Protein AF-A0A7D9E687-F1 (afdb_monomer)

Nearest PDB structures (foldseek):
  1o12-assembly1_B  TM=8.856E-01  e=1.381E-14  Thermotoga maritima
  1onx-assembly1_A  TM=6.129E-01  e=9.430E-06  Escherichia coli
  1ybq-assembly1_A  TM=6.234E-01  e=2.562E-05  Escherichia coli
  1onw-assembly1_A  TM=6.850E-01  e=2.127E-04  Escherichia coli
  2aqv-assembly1_B  TM=6.837E-01  e=6.892E-04  Escherichia coli

Mean predicted aligned error: 6.58 Å

pLDDT: mean 90.46, std 14.93, range [33.41, 98.75]

InterPro domains:
  IPR006680 Amidohydrolase-related [PF01979] (163-235)
  IPR011059 Metal-dependent hydrolase, composite domain superfamily [G3DSA:2.30.40.10] (198-246)
  IPR011059 Metal-dependent hydrolase, composite domain superfamily [SSF51338] (208-239)
  IPR032466 Metal-dependent hydrolase [SSF51556] (3-206)

Foldseek 3Di:
DDPAQEDEDALVVCVVVQNVVLLVCVVVNHAYEYDLYADDWPLSVLSSQLSDQPAGHEHEAAPPNWDDDPPTGIPNNLLLACDDDPDPSNPRGHRHQYEHQLLCPSPPLVRVLSSVVRDDLLSYAYDQQADDALVCQVDFDQDPNFTWHQDNVSQFIATPPPRDTNTGNDDLLSSLCCCCPVVVHDNVSSLSRHFVSVCVSSVPPQTSDDDPPHFQFDWDADPVRDTAFTDGSNHTPDGDPVVVPDPDDDPDDDDDDDDD

Structure (mmCIF, N/CA/C/O backbone):
data_AF-A0A7D9E687-F1
#
_entry.id   AF-A0A7D9E687-F1
#
loop_
_atom_site.group_PDB
_atom_site.id
_atom_site.type_symbol
_atom_site.label_atom_id
_atom_site.label_alt_id
_atom_site.label_comp_id
_atom_site.label_asym_id
_atom_site.label_entity_id
_atom_site.label_seq_id
_atom_site.pdbx_PDB_ins_code
_atom_site.Cartn_x
_atom_site.Cartn_y
_atom_site.Cartn_z
_atom_site.occupancy
_atom_site.B_iso_or_equiv
_atom_site.auth_seq_id
_atom_site.auth_comp_id
_atom_site.auth_asym_id
_atom_site.auth_atom_id
_atom_site.pdbx_PDB_model_num
ATOM 1 N N . MET A 1 1 ? -20.614 2.546 -8.533 1.00 62.62 1 MET A N 1
ATOM 2 C CA . MET A 1 1 ? -19.316 2.592 -7.819 1.00 62.62 1 MET A CA 1
ATOM 3 C C . MET A 1 1 ? -18.755 4.009 -7.919 1.00 62.62 1 MET A C 1
ATOM 5 O O . MET A 1 1 ? -18.867 4.563 -9.006 1.00 62.62 1 MET A O 1
ATOM 9 N N . PRO A 1 2 ? -18.185 4.605 -6.853 1.00 73.56 2 PRO A N 1
ATOM 10 C CA . PRO A 1 2 ? -17.624 5.957 -6.927 1.00 73.56 2 PRO A CA 1
ATOM 11 C C . PRO A 1 2 ? -16.414 5.993 -7.874 1.00 73.56 2 PRO A C 1
ATOM 13 O O . PRO A 1 2 ? -15.708 4.985 -8.001 1.00 73.56 2 PRO A O 1
ATOM 16 N N . GLY A 1 3 ? -16.204 7.133 -8.544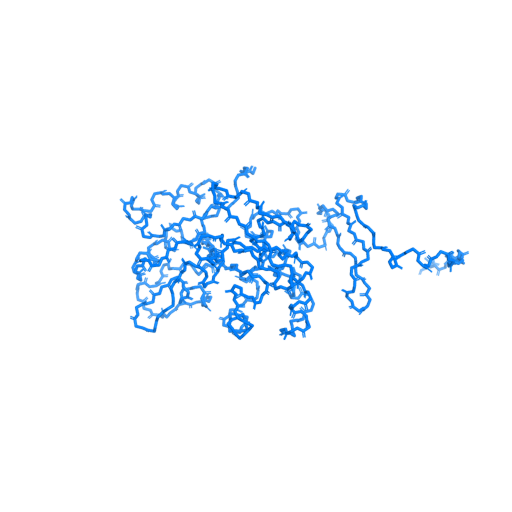 1.00 89.25 3 GLY A N 1
ATOM 17 C CA . GLY A 1 3 ? -15.037 7.365 -9.407 1.00 89.25 3 GLY A CA 1
ATOM 18 C C . GLY A 1 3 ? -13.736 7.525 -8.613 1.00 89.25 3 GLY A C 1
ATOM 19 O O . GLY A 1 3 ? -12.693 7.046 -9.040 1.00 89.25 3 GLY A O 1
ATOM 20 N N . LEU A 1 4 ? -13.820 8.113 -7.415 1.00 95.00 4 LEU A N 1
ATOM 21 C CA . LEU A 1 4 ? -12.752 8.114 -6.415 1.00 95.00 4 LEU A CA 1
ATOM 22 C C . LEU A 1 4 ? -12.828 6.826 -5.583 1.00 95.00 4 LEU A C 1
ATOM 24 O O . LEU A 1 4 ? -13.906 6.469 -5.112 1.00 95.00 4 LEU A O 1
ATOM 28 N N . LYS A 1 5 ? -11.701 6.131 -5.403 1.00 95.94 5 LYS A N 1
ATOM 29 C CA . LYS A 1 5 ? -11.640 4.866 -4.643 1.00 95.94 5 LYS A CA 1
ATOM 30 C C . LYS A 1 5 ? -10.996 5.010 -3.278 1.00 95.94 5 LYS A C 1
ATOM 32 O O . LYS A 1 5 ? -11.515 4.475 -2.304 1.00 95.94 5 LYS A O 1
ATOM 37 N N . VAL A 1 6 ? -9.897 5.751 -3.225 1.00 97.62 6 VAL A N 1
ATOM 38 C CA . VAL A 1 6 ? -9.075 5.959 -2.035 1.00 97.62 6 VAL A CA 1
ATOM 39 C C . VAL A 1 6 ? -8.708 7.437 -1.981 1.00 97.62 6 VAL A C 1
ATOM 41 O O . VAL A 1 6 ? -8.482 8.045 -3.027 1.00 97.62 6 VAL A O 1
ATOM 44 N N . MET A 1 7 ? -8.660 8.021 -0.786 1.00 98.06 7 MET A N 1
ATOM 45 C CA . MET A 1 7 ? -8.185 9.391 -0.589 1.00 98.06 7 MET A CA 1
ATOM 46 C C . MET A 1 7 ? -7.251 9.457 0.611 1.00 98.06 7 MET A C 1
ATOM 48 O O . MET A 1 7 ? -7.646 9.084 1.715 1.00 98.06 7 MET A O 1
ATOM 52 N N . THR A 1 8 ? -6.039 9.970 0.396 1.00 98.44 8 THR A N 1
ATOM 53 C CA . THR A 1 8 ? -5.085 10.210 1.482 1.00 98.44 8 THR A CA 1
ATOM 54 C C . THR A 1 8 ? -5.479 11.446 2.290 1.00 98.44 8 THR A C 1
ATOM 56 O O . THR A 1 8 ? -5.741 12.507 1.723 1.00 98.44 8 THR A O 1
ATOM 59 N N . VAL A 1 9 ? -5.503 11.315 3.614 1.00 98.31 9 VAL A N 1
ATOM 60 C CA . VAL A 1 9 ? -5.855 12.354 4.583 1.00 98.31 9 VAL A CA 1
ATOM 61 C C . VAL A 1 9 ? -4.862 12.307 5.747 1.00 98.31 9 VAL A C 1
ATOM 63 O O . VAL A 1 9 ? -4.536 11.236 6.253 1.00 98.31 9 VAL A O 1
ATOM 66 N N . SER A 1 10 ? -4.400 13.471 6.203 1.00 98.44 10 SER A N 1
ATOM 67 C CA . SER A 1 10 ? -3.622 13.578 7.443 1.00 98.44 10 SER A CA 1
ATOM 68 C C . SER A 1 10 ? -4.566 13.490 8.655 1.00 98.44 10 SER A C 1
ATOM 70 O O . SER A 1 10 ? -5.484 14.315 8.748 1.00 98.44 10 SER A O 1
ATOM 72 N N . PRO A 1 11 ? -4.377 12.539 9.591 1.00 98.06 11 PRO A N 1
ATOM 73 C CA . PRO A 1 11 ? -5.170 12.478 10.821 1.00 98.06 11 PRO A CA 1
ATOM 74 C C . PRO A 1 11 ? -5.078 13.760 11.664 1.00 98.06 11 PRO A C 1
ATOM 76 O O . PRO A 1 11 ? -6.109 14.231 12.136 1.00 98.06 11 PRO A O 1
ATOM 79 N N . HIS A 1 12 ? -3.905 14.393 11.760 1.00 98.19 12 HIS A N 1
ATOM 80 C CA . HIS A 1 12 ? -3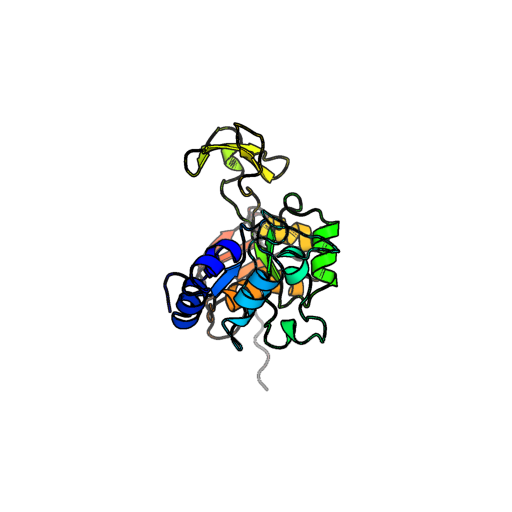.716 15.667 12.466 1.00 98.19 12 HIS A CA 1
ATOM 81 C C . HIS A 1 12 ? -4.515 16.824 11.842 1.00 98.19 12 HIS A C 1
ATOM 83 O O . HIS A 1 12 ? -4.982 17.741 12.515 1.00 98.19 12 HIS A O 1
ATOM 89 N N . VAL A 1 13 ? -4.671 16.837 10.517 1.00 98.19 13 VAL A N 1
ATOM 90 C CA . VAL A 1 13 ? -5.526 17.831 9.853 1.00 98.19 13 VAL A CA 1
ATOM 91 C C . VAL A 1 13 ? -7.001 17.476 10.039 1.00 98.19 13 VAL A C 1
ATOM 93 O O . VAL A 1 13 ? -7.817 18.365 10.279 1.00 98.19 13 VAL A O 1
ATOM 96 N N . ALA A 1 14 ? -7.353 16.191 9.959 1.00 98.25 14 ALA A N 1
ATOM 97 C CA . ALA A 1 14 ? -8.723 15.722 10.129 1.00 98.25 14 ALA A CA 1
ATOM 98 C C . ALA A 1 14 ? -9.265 15.983 11.547 1.00 98.25 14 ALA A C 1
ATOM 100 O O . ALA A 1 14 ? -10.441 16.344 11.676 1.00 98.25 14 ALA A O 1
ATOM 101 N N . SER A 1 15 ? -8.423 15.882 12.584 1.00 98.25 15 SER A N 1
ATOM 102 C CA . SER A 1 15 ? -8.791 16.129 13.989 1.00 98.25 15 SER A CA 1
ATOM 103 C C . SER A 1 15 ? -9.375 17.533 14.199 1.00 98.25 15 SER A C 1
ATOM 105 O O . SER A 1 15 ? -10.370 17.701 14.904 1.00 98.25 15 SER A O 1
ATOM 107 N N . LYS A 1 16 ? -8.877 18.534 13.459 1.00 98.06 16 LYS A N 1
ATOM 108 C CA . LYS A 1 16 ? -9.349 19.937 13.487 1.00 98.06 16 LYS A CA 1
ATOM 109 C C . LYS A 1 16 ? -10.807 20.111 13.059 1.00 98.06 16 LYS A C 1
ATOM 111 O O . LYS A 1 16 ? -11.412 21.143 13.329 1.00 98.06 16 LYS A O 1
ATOM 116 N N . THR A 1 17 ? -11.367 19.113 12.380 1.00 97.88 17 THR A N 1
ATOM 117 C CA . THR A 1 17 ? -12.765 19.087 11.926 1.00 97.88 17 THR A CA 1
ATOM 118 C C . THR A 1 17 ? -13.533 17.904 12.509 1.00 97.88 17 THR A C 1
ATOM 120 O O . THR A 1 17 ? -14.539 17.485 11.941 1.00 97.88 17 THR A O 1
ATOM 123 N N . ASN A 1 18 ? -13.058 17.340 13.626 1.00 97.69 18 ASN A N 1
ATOM 124 C CA . ASN A 1 18 ? -13.630 16.149 14.257 1.00 97.69 18 ASN A CA 1
ATOM 125 C C . ASN A 1 18 ? -13.818 14.989 13.257 1.00 97.69 18 ASN A C 1
ATOM 127 O O . ASN A 1 18 ? -14.878 14.366 13.184 1.00 97.69 18 ASN A O 1
ATOM 131 N N . TYR A 1 19 ? -12.805 14.773 12.413 1.00 98.44 19 TYR A N 1
ATOM 132 C CA . TYR A 1 19 ? -12.721 13.682 11.437 1.00 98.44 19 TYR A CA 1
ATOM 133 C C . TYR A 1 19 ? -13.882 13.612 10.427 1.00 98.44 19 TYR A C 1
ATOM 135 O O . TYR A 1 19 ? -14.113 12.568 9.810 1.00 98.44 19 TYR A O 1
ATOM 143 N N . GLN A 1 20 ? -14.588 14.726 10.188 1.00 98.38 20 GLN A N 1
ATOM 144 C CA . GLN A 1 20 ? -15.724 14.787 9.257 1.00 98.38 20 GLN A CA 1
ATOM 145 C C . GLN A 1 20 ? -15.379 14.280 7.852 1.00 98.38 20 GLN A C 1
ATOM 147 O O . GLN A 1 20 ? -16.193 13.598 7.231 1.00 98.38 20 GLN A O 1
ATOM 152 N N . VAL A 1 21 ? -14.168 14.563 7.361 1.00 98.38 21 VAL A N 1
ATOM 153 C CA . VAL A 1 21 ? -13.705 14.082 6.051 1.00 98.38 21 VAL A CA 1
ATOM 154 C C . VAL A 1 21 ? -13.591 12.554 6.003 1.00 98.38 21 VAL A C 1
ATOM 156 O O . VAL A 1 21 ? -14.046 11.949 5.038 1.00 98.38 21 VAL A O 1
ATOM 159 N N . ILE A 1 22 ? -13.068 11.913 7.054 1.00 98.56 22 ILE A N 1
ATOM 160 C CA . ILE A 1 22 ? -12.922 10.450 7.128 1.00 98.56 22 ILE A CA 1
ATOM 161 C C . ILE A 1 22 ? -14.305 9.798 7.144 1.00 98.56 22 ILE A C 1
ATOM 163 O O . ILE A 1 22 ? -14.574 8.887 6.359 1.00 98.56 22 ILE A O 1
ATOM 167 N N . LYS A 1 23 ? -15.218 10.332 7.966 1.00 98.19 23 LYS A N 1
ATOM 168 C CA . LYS A 1 23 ? -16.612 9.879 8.010 1.00 98.19 23 LYS A CA 1
ATOM 169 C C . LYS A 1 23 ? -17.278 9.996 6.636 1.00 98.19 23 LYS A C 1
ATOM 171 O O . LYS A 1 23 ? -17.850 9.034 6.134 1.00 98.19 23 LYS A O 1
ATOM 176 N N . MET A 1 24 ? -17.139 11.156 5.992 1.00 98.06 24 MET A N 1
ATOM 177 C CA . MET A 1 24 ? -17.706 11.425 4.670 1.00 98.06 24 MET A CA 1
ATOM 178 C C . MET A 1 24 ? -17.200 10.445 3.599 1.00 98.06 24 MET A C 1
ATOM 180 O O . MET A 1 24 ? -17.976 10.060 2.718 1.00 98.06 24 MET A O 1
ATOM 184 N N . LEU A 1 25 ? -15.917 10.067 3.650 1.00 98.00 25 LEU A N 1
ATOM 185 C CA . LEU A 1 25 ? -15.315 9.101 2.729 1.00 98.00 25 LEU A CA 1
ATOM 186 C C . LEU A 1 25 ? -15.926 7.709 2.925 1.00 98.00 25 LEU A C 1
ATOM 188 O O . LEU A 1 25 ? -16.427 7.139 1.951 1.00 98.00 25 LEU A O 1
ATOM 192 N N . HIS A 1 26 ? -15.996 7.219 4.168 1.00 97.00 26 HIS A N 1
ATOM 193 C CA . HIS A 1 26 ? -16.657 5.948 4.484 1.00 97.00 26 HIS A CA 1
ATOM 194 C C . HIS A 1 26 ? -18.121 5.918 4.030 1.00 97.00 26 HIS A C 1
ATOM 196 O O . HIS A 1 26 ? -18.523 4.971 3.348 1.00 97.00 26 HIS A O 1
ATOM 202 N N . ASP A 1 27 ? -18.892 6.971 4.325 1.00 96.56 27 ASP A N 1
ATOM 203 C CA . ASP A 1 27 ? -20.307 7.092 3.940 1.00 96.56 27 ASP A CA 1
ATOM 204 C C . ASP A 1 27 ? -20.501 7.041 2.412 1.00 96.56 27 ASP A C 1
ATOM 206 O O . ASP A 1 27 ? -21.529 6.585 1.913 1.00 96.56 27 ASP A O 1
ATOM 210 N N . ARG A 1 28 ? -19.498 7.485 1.643 1.00 96.25 28 ARG A N 1
ATOM 211 C CA . ARG A 1 28 ? -19.493 7.464 0.167 1.00 96.25 28 ARG A CA 1
ATOM 212 C C . ARG A 1 28 ? -18.855 6.209 -0.426 1.00 96.25 28 ARG A C 1
ATOM 214 O O . ARG A 1 28 ? -18.740 6.097 -1.648 1.00 96.25 28 ARG A O 1
ATOM 221 N N . GLY A 1 29 ? -18.429 5.269 0.414 1.00 95.12 29 GLY A N 1
ATOM 222 C CA . GLY A 1 29 ? -17.747 4.052 -0.009 1.00 95.12 29 GLY A CA 1
ATOM 223 C C . GLY A 1 29 ? -16.328 4.276 -0.540 1.00 95.12 29 GLY A C 1
ATOM 224 O O . GLY A 1 29 ? -15.784 3.358 -1.153 1.00 95.12 29 GLY A O 1
ATOM 225 N N . VAL A 1 30 ? -15.733 5.447 -0.297 1.00 97.56 30 VAL A N 1
ATOM 226 C CA . VAL A 1 30 ? -14.326 5.762 -0.585 1.00 97.56 30 VAL A CA 1
ATOM 227 C C . VAL A 1 30 ? -13.487 5.363 0.626 1.00 97.56 30 VAL A C 1
ATOM 229 O O . VAL A 1 30 ? -13.886 5.615 1.759 1.00 97.56 30 VAL A O 1
ATOM 232 N N . VAL A 1 31 ? -12.334 4.733 0.416 1.00 97.94 31 VAL A N 1
ATOM 233 C CA . VAL A 1 31 ? -11.451 4.340 1.520 1.00 97.94 31 VAL A CA 1
ATOM 234 C C . VAL A 1 31 ? -10.611 5.539 1.969 1.00 97.94 31 VAL A C 1
ATOM 236 O O . VAL A 1 31 ? -9.829 6.062 1.169 1.00 97.94 31 VAL A O 1
ATOM 239 N N . PRO A 1 32 ? -10.747 6.003 3.223 1.00 98.44 32 PRO A N 1
ATOM 240 C CA . PRO A 1 32 ? -9.806 6.960 3.783 1.00 98.44 32 PRO A CA 1
ATOM 241 C C . PRO A 1 32 ? -8.457 6.274 4.006 1.00 98.44 32 PRO A C 1
ATOM 243 O O . PRO A 1 32 ? -8.375 5.232 4.656 1.00 98.44 32 PRO A O 1
ATOM 246 N N . SER A 1 33 ? -7.400 6.863 3.458 1.00 98.56 33 SER A N 1
ATOM 247 C CA . SER A 1 33 ? -6.025 6.434 3.687 1.00 98.56 33 SER A CA 1
ATOM 248 C C . SER A 1 33 ? -5.312 7.453 4.563 1.00 98.56 33 SER A C 1
ATOM 250 O O . SER A 1 33 ? -5.314 8.639 4.253 1.00 98.56 33 SER A O 1
ATOM 252 N N . LEU A 1 34 ? -4.717 7.033 5.670 1.00 98.62 34 LEU A N 1
ATOM 253 C CA . LEU A 1 34 ? -3.971 7.916 6.554 1.00 98.62 34 LEU A CA 1
ATOM 254 C C . LEU A 1 34 ? -2.540 8.052 6.035 1.00 98.62 34 LEU A C 1
ATOM 256 O O . LEU A 1 34 ? -1.857 7.057 5.807 1.00 98.62 34 LEU A O 1
ATOM 260 N N . GLY A 1 35 ? -2.066 9.278 5.842 1.00 98.00 35 GLY A N 1
ATOM 261 C CA . GLY A 1 35 ? -0.728 9.500 5.302 1.00 98.00 35 GLY A CA 1
ATOM 262 C C . GLY A 1 35 ? -0.348 10.970 5.240 1.00 98.00 35 GLY A C 1
ATOM 263 O O . GLY A 1 35 ? -1.150 11.846 5.559 1.00 98.00 35 GLY A O 1
ATOM 264 N N . HIS A 1 36 ? 0.893 11.232 4.819 1.00 96.75 36 HIS A N 1
ATOM 265 C CA . HIS A 1 36 ? 1.471 12.581 4.777 1.00 96.75 36 HIS A CA 1
ATOM 266 C C . HIS A 1 36 ? 1.365 13.325 6.118 1.00 96.75 36 HIS A C 1
ATOM 268 O O . HIS A 1 36 ? 1.076 14.520 6.167 1.00 96.75 36 HIS A O 1
ATOM 274 N N . ASP A 1 37 ? 1.615 12.607 7.212 1.00 96.81 37 ASP A N 1
ATOM 275 C CA . ASP A 1 37 ? 1.454 13.117 8.564 1.00 96.81 37 ASP A CA 1
ATOM 276 C C . ASP A 1 37 ? 2.595 12.669 9.484 1.00 96.81 37 ASP A C 1
ATOM 278 O O . ASP A 1 37 ? 2.761 11.489 9.800 1.00 96.81 37 ASP A O 1
ATOM 282 N N . ARG A 1 38 ? 3.391 13.646 9.925 1.00 96.06 38 ARG A N 1
ATOM 283 C CA . ARG A 1 38 ? 4.465 13.470 10.917 1.00 96.06 38 ARG A CA 1
ATOM 284 C C . ARG A 1 38 ? 4.110 14.055 12.288 1.00 96.06 38 ARG A C 1
ATOM 286 O O . ARG A 1 38 ? 4.937 13.976 13.195 1.00 96.06 38 ARG A O 1
ATOM 293 N N . GLN A 1 39 ? 2.942 14.685 12.407 1.00 96.25 39 GLN A N 1
ATOM 294 C CA . GLN A 1 39 ? 2.534 15.473 13.570 1.00 96.25 39 GLN A CA 1
ATOM 295 C C . GLN A 1 39 ? 1.496 14.751 14.419 1.00 96.25 39 GLN A C 1
ATOM 297 O O . GLN A 1 39 ? 1.520 14.943 15.631 1.00 96.25 39 GLN A O 1
ATOM 302 N N . ALA A 1 40 ? 0.653 13.921 13.798 1.00 97.31 40 ALA A N 1
ATOM 303 C CA . ALA A 1 40 ? -0.425 13.238 14.487 1.00 97.31 40 ALA A CA 1
ATOM 304 C C . ALA A 1 40 ? 0.076 12.470 15.705 1.00 97.31 40 ALA A C 1
ATOM 306 O O . ALA A 1 40 ? 1.021 11.672 15.610 1.00 97.31 40 ALA A O 1
ATOM 307 N N . ASP A 1 41 ? -0.559 12.734 16.840 1.00 97.00 41 ASP A N 1
ATOM 308 C CA . ASP A 1 41 ? -0.308 11.985 18.058 1.00 97.00 41 ASP A CA 1
ATOM 309 C C . ASP A 1 41 ? -1.097 10.668 18.087 1.00 97.00 41 ASP A C 1
ATOM 311 O O . ASP A 1 41 ? -1.842 10.316 17.169 1.00 97.00 41 ASP A O 1
ATOM 315 N N . GLU A 1 42 ? -0.880 9.894 19.147 1.00 97.62 42 GLU A N 1
ATOM 316 C CA . GLU A 1 42 ? -1.533 8.603 19.327 1.00 97.62 42 GLU A CA 1
ATOM 317 C C . GLU A 1 42 ? -3.063 8.720 19.328 1.00 97.62 42 GLU A C 1
ATOM 319 O O . GLU A 1 42 ? -3.729 7.882 18.724 1.00 97.62 42 GLU A O 1
ATOM 324 N N . GLN A 1 43 ? -3.614 9.740 19.992 1.00 97.81 43 GLN A N 1
ATOM 325 C CA . GLN A 1 43 ? -5.058 9.902 20.120 1.00 97.81 43 GLN A CA 1
ATOM 326 C C . GLN A 1 43 ? -5.669 10.295 18.776 1.00 97.81 43 GLN A C 1
ATOM 328 O O . GLN A 1 43 ? -6.679 9.721 18.383 1.00 97.81 43 GLN A O 1
ATOM 333 N N . GLU A 1 44 ? -5.019 11.190 18.030 1.00 98.44 44 GLU A N 1
ATOM 334 C CA . GLU A 1 44 ? -5.486 11.598 16.703 1.00 98.44 44 GLU A CA 1
ATOM 335 C C . GLU A 1 44 ? -5.532 10.426 15.712 1.00 98.44 44 GLU A C 1
ATOM 337 O O . GLU A 1 44 ? -6.443 10.329 14.886 1.00 98.44 44 GLU A O 1
ATOM 342 N N . ILE A 1 45 ? -4.566 9.506 15.798 1.00 98.38 45 ILE A N 1
ATOM 343 C CA . ILE A 1 45 ? -4.540 8.298 14.964 1.00 98.38 45 ILE A CA 1
ATOM 344 C C . ILE A 1 45 ? -5.615 7.304 15.414 1.00 98.38 45 ILE A C 1
ATOM 346 O O . ILE A 1 45 ? -6.337 6.772 14.571 1.00 98.38 45 ILE A O 1
ATOM 350 N N . VAL A 1 46 ? -5.737 7.062 16.723 1.00 98.12 46 VAL A N 1
ATOM 351 C CA . VAL A 1 46 ? -6.769 6.184 17.297 1.00 98.12 46 VAL A CA 1
ATOM 352 C C . VAL A 1 46 ? -8.159 6.652 16.894 1.00 98.12 46 VAL A C 1
ATOM 354 O O . VAL A 1 46 ? -8.939 5.856 16.373 1.00 98.12 46 VAL A O 1
ATOM 357 N N . ASP A 1 47 ? -8.458 7.935 17.074 1.00 98.19 47 ASP A N 1
ATOM 358 C CA . ASP A 1 47 ? -9.757 8.505 16.737 1.00 98.19 47 ASP A CA 1
ATOM 359 C C . ASP A 1 47 ? -10.047 8.360 15.240 1.00 98.19 47 ASP A C 1
ATOM 361 O O . ASP A 1 47 ? -11.133 7.921 14.865 1.00 98.19 47 ASP A O 1
ATOM 365 N N . ALA A 1 48 ? -9.066 8.659 14.378 1.00 98.38 48 ALA A N 1
ATOM 366 C CA . ALA A 1 48 ? -9.198 8.519 12.931 1.00 98.38 48 ALA A CA 1
ATOM 367 C C . ALA A 1 48 ? -9.500 7.073 12.502 1.00 98.38 48 ALA A C 1
ATOM 369 O O . ALA A 1 48 ? -10.350 6.856 11.638 1.00 98.38 48 ALA A O 1
ATOM 370 N N . LEU A 1 49 ? -8.831 6.086 13.107 1.00 98.12 49 LEU A N 1
ATOM 371 C CA . LEU A 1 49 ? -9.065 4.659 12.853 1.00 98.12 49 LEU A CA 1
ATOM 372 C C . LEU A 1 49 ? -10.370 4.139 13.481 1.00 98.12 49 LEU A C 1
ATOM 374 O O . LEU A 1 49 ? -10.897 3.125 13.031 1.00 98.12 49 LEU A O 1
ATOM 378 N N . SER A 1 50 ? -10.904 4.837 14.486 1.00 97.56 50 SER A N 1
ATOM 379 C CA . SER A 1 50 ? -12.136 4.464 15.199 1.00 97.56 50 SER A CA 1
ATOM 380 C C . SER A 1 50 ? -13.397 5.119 14.623 1.00 97.56 50 SER A C 1
ATOM 382 O O . SER A 1 50 ? -14.506 4.817 15.065 1.00 97.56 50 SER A O 1
ATOM 384 N N . VAL A 1 51 ? -13.270 5.995 13.613 1.00 97.75 51 VAL A N 1
ATOM 385 C CA . VAL A 1 51 ? -14.418 6.639 12.937 1.00 97.75 51 VAL A CA 1
ATOM 386 C C . VAL A 1 51 ? -15.416 5.604 12.402 1.00 97.75 51 VAL A C 1
ATOM 388 O O . VAL A 1 51 ? -16.622 5.858 12.387 1.00 97.75 51 VAL A O 1
ATOM 391 N N . SER A 1 52 ? -14.931 4.439 11.969 1.00 95.56 52 SER A N 1
ATOM 392 C CA . SER A 1 52 ? -15.752 3.338 11.475 1.00 95.56 52 SER A CA 1
ATOM 393 C C . SER A 1 52 ? -15.404 2.036 12.186 1.00 95.56 52 SER A C 1
ATOM 395 O O . SER A 1 52 ? -14.282 1.555 12.098 1.00 95.56 52 SER A O 1
ATOM 397 N N . LYS A 1 53 ? -16.404 1.408 12.814 1.00 92.00 53 LYS A N 1
ATOM 398 C CA . LYS A 1 53 ? -16.238 0.125 13.522 1.00 92.00 53 LYS A CA 1
ATOM 399 C C . LYS A 1 53 ? -16.180 -1.098 12.601 1.00 92.00 53 LYS A C 1
ATOM 401 O O . LYS A 1 53 ? -15.958 -2.209 13.065 1.00 92.00 53 LYS A O 1
ATOM 406 N N . THR A 1 54 ? -16.460 -0.927 11.308 1.00 90.06 54 THR A N 1
ATOM 407 C CA . THR A 1 54 ? -16.629 -2.050 10.363 1.00 90.06 54 THR A CA 1
ATOM 408 C C . THR A 1 54 ? -15.841 -1.898 9.073 1.00 90.06 54 THR A C 1
ATOM 410 O O . THR A 1 54 ? -15.636 -2.883 8.368 1.00 90.06 54 THR A O 1
ATOM 413 N N . GLN A 1 55 ? -15.407 -0.683 8.734 1.00 93.75 55 GLN A N 1
ATOM 414 C CA . GLN A 1 55 ? -14.645 -0.426 7.517 1.00 93.75 55 GLN A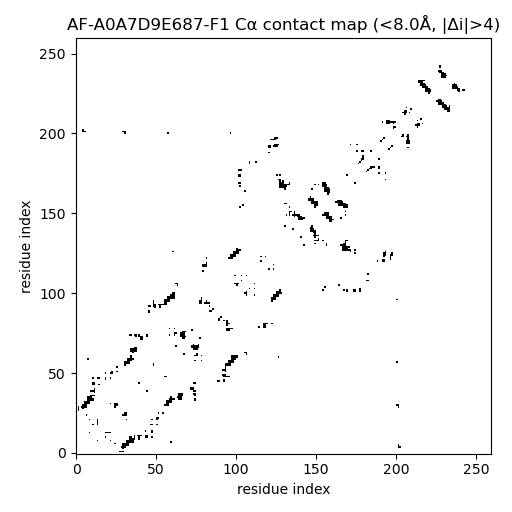 CA 1
ATOM 415 C C . GLN A 1 55 ? -13.242 0.040 7.896 1.00 93.75 55 GLN A C 1
ATOM 417 O O . GLN A 1 55 ? -13.133 1.104 8.501 1.00 93.75 55 GLN A O 1
ATOM 422 N N . PRO A 1 56 ? -12.187 -0.702 7.525 1.00 96.06 56 PRO A N 1
ATOM 423 C CA . PRO A 1 56 ? -10.828 -0.288 7.826 1.00 96.06 56 PRO A CA 1
ATOM 424 C C . PRO A 1 56 ? -10.447 0.955 7.017 1.00 96.06 56 PRO A C 1
ATOM 426 O O . PRO A 1 56 ? -10.869 1.130 5.866 1.00 96.06 56 PRO A O 1
ATOM 429 N N . CYS A 1 57 ? -9.591 1.782 7.608 1.00 98.06 57 CYS A N 1
ATOM 430 C CA . CYS A 1 57 ? -8.787 2.744 6.865 1.00 98.06 57 CYS A CA 1
ATOM 431 C C . CYS A 1 57 ? -7.666 2.026 6.088 1.00 98.06 57 CYS A C 1
ATOM 433 O O . CYS A 1 57 ? -7.414 0.824 6.237 1.00 98.06 57 CYS A O 1
ATOM 435 N N . HIS A 1 58 ? -6.960 2.795 5.271 1.00 98.50 58 HIS A N 1
ATOM 436 C CA . HIS A 1 58 ? -5.678 2.418 4.684 1.00 98.50 58 HIS A CA 1
ATOM 437 C C . HIS A 1 58 ? -4.552 3.283 5.281 1.00 98.50 58 HIS A C 1
ATOM 439 O O . HIS A 1 58 ? -4.840 4.297 5.915 1.00 98.50 58 HIS A O 1
ATOM 445 N N . ILE A 1 59 ? -3.285 2.909 5.112 1.00 98.50 59 ILE A N 1
ATOM 446 C CA . ILE A 1 59 ? -2.132 3.782 5.369 1.00 98.50 59 ILE A CA 1
ATOM 447 C C . ILE A 1 59 ? -1.321 3.888 4.087 1.00 98.50 59 ILE A C 1
ATOM 449 O O . ILE A 1 59 ? -0.807 2.881 3.597 1.00 98.50 59 ILE A O 1
ATOM 453 N N . THR A 1 60 ? -1.193 5.119 3.594 1.00 98.50 60 THR A N 1
ATOM 454 C CA . THR A 1 60 ? -0.458 5.454 2.372 1.00 98.50 60 THR A CA 1
ATOM 455 C C . THR A 1 60 ? 1.039 5.270 2.610 1.00 98.50 60 THR A C 1
ATOM 457 O O . THR A 1 60 ? 1.541 5.699 3.651 1.00 98.50 60 THR A O 1
ATOM 460 N N . HIS A 1 61 ? 1.716 4.628 1.650 1.00 97.50 61 HIS A N 1
ATOM 461 C CA . HIS A 1 61 ? 3.172 4.412 1.554 1.00 97.50 61 HIS A CA 1
ATOM 462 C C . HIS A 1 61 ? 3.931 4.343 2.893 1.00 97.50 61 HIS A C 1
ATOM 464 O O . HIS A 1 61 ? 4.903 5.070 3.107 1.00 97.50 61 HIS A O 1
ATOM 470 N N . LEU A 1 62 ? 3.523 3.425 3.778 1.00 98.00 62 LEU A N 1
ATOM 471 C CA . LEU A 1 62 ? 4.041 3.220 5.138 1.00 98.00 62 LEU A CA 1
ATOM 472 C C . LEU A 1 62 ? 5.559 3.482 5.250 1.00 98.00 62 LEU A C 1
ATOM 474 O O . LEU A 1 62 ? 6.334 3.030 4.410 1.00 98.00 62 LEU A O 1
ATOM 478 N N . TYR A 1 63 ? 5.965 4.190 6.314 1.00 97.75 63 TYR A N 1
ATOM 479 C CA . TYR A 1 63 ? 7.282 4.821 6.559 1.00 97.75 63 TYR A CA 1
ATOM 480 C C . TYR A 1 63 ? 7.505 6.178 5.886 1.00 97.75 63 TYR A C 1
ATOM 482 O O . TYR A 1 63 ? 8.176 7.039 6.464 1.00 97.75 63 TYR A O 1
ATOM 490 N N . ASN A 1 64 ? 6.940 6.414 4.704 1.00 96.12 64 ASN A N 1
ATOM 491 C CA . ASN A 1 64 ? 7.163 7.655 3.971 1.00 96.12 64 ASN A CA 1
ATOM 492 C C . ASN A 1 64 ? 6.250 8.758 4.512 1.00 96.12 64 ASN A C 1
ATOM 494 O O . ASN A 1 64 ? 5.099 8.522 4.873 1.00 96.12 64 ASN A O 1
ATOM 498 N N . VAL A 1 65 ? 6.806 9.968 4.654 1.00 93.31 65 VAL A N 1
ATOM 499 C CA . VAL A 1 65 ? 6.122 11.155 5.215 1.00 93.31 65 VAL A CA 1
ATOM 500 C C . VAL A 1 65 ? 5.306 10.828 6.485 1.00 93.31 65 VAL A C 1
ATOM 502 O O . VAL A 1 65 ? 4.215 11.343 6.705 1.00 93.31 65 VAL A O 1
ATOM 505 N N . SER A 1 66 ? 5.847 9.948 7.327 1.00 94.19 66 SER A N 1
ATOM 506 C CA . SER A 1 66 ? 5.228 9.466 8.562 1.00 94.19 66 SER A CA 1
ATOM 507 C C . SER A 1 66 ? 6.295 9.237 9.636 1.00 94.19 66 SER A C 1
ATOM 509 O O . SER A 1 66 ? 7.485 9.459 9.400 1.00 94.19 66 SER A O 1
ATOM 511 N N . LYS A 1 67 ? 5.877 8.880 10.855 1.00 94.06 67 LYS A N 1
ATOM 512 C CA . LYS A 1 67 ? 6.763 8.735 12.017 1.00 94.06 67 LYS A CA 1
ATOM 513 C C . LYS A 1 67 ? 6.599 7.370 12.683 1.00 94.06 67 LYS A C 1
ATOM 515 O O . LYS A 1 67 ? 5.477 6.917 12.906 1.00 94.06 67 LYS A O 1
ATOM 520 N N . PHE A 1 68 ? 7.731 6.780 13.065 1.00 96.56 68 PHE A N 1
ATOM 521 C CA . PHE A 1 68 ? 7.835 5.706 14.052 1.00 96.56 68 PHE A CA 1
ATOM 522 C C . PHE A 1 68 ? 8.511 6.241 15.315 1.00 96.56 68 PHE A C 1
ATOM 524 O O . PHE A 1 68 ? 9.509 6.958 15.219 1.00 96.56 68 PHE A O 1
ATOM 531 N N . HIS A 1 69 ? 8.022 5.875 16.497 1.00 97.12 69 HIS A N 1
ATOM 532 C CA . HIS A 1 69 ? 8.759 6.098 17.742 1.00 97.12 69 HIS A CA 1
ATOM 533 C C . HIS A 1 69 ? 8.294 5.138 18.837 1.00 97.12 69 HIS A C 1
ATOM 535 O O . HIS A 1 69 ? 7.106 4.861 18.966 1.00 97.12 69 HIS A O 1
ATOM 541 N N . HIS A 1 70 ? 9.215 4.668 19.678 1.00 96.00 70 HIS A N 1
ATOM 542 C CA . HIS A 1 70 ? 8.903 3.667 20.704 1.00 96.00 70 HIS A CA 1
ATOM 543 C C . HIS A 1 70 ? 8.121 4.227 21.914 1.00 96.00 70 HIS A C 1
ATOM 545 O O . HIS A 1 70 ? 7.417 3.476 22.575 1.00 96.00 70 HIS A O 1
ATOM 551 N N . ARG A 1 71 ? 8.231 5.535 22.214 1.00 96.06 71 ARG A N 1
ATOM 552 C CA . ARG A 1 71 ? 7.477 6.209 23.306 1.00 96.06 71 ARG A CA 1
ATOM 553 C C . ARG A 1 71 ? 6.278 7.037 22.857 1.00 96.06 71 ARG A C 1
ATOM 555 O O . ARG A 1 71 ? 5.392 7.279 23.658 1.00 96.06 71 ARG A O 1
ATOM 562 N N . ASN A 1 72 ? 6.303 7.510 21.613 1.00 95.81 72 ASN A N 1
ATOM 563 C CA . ASN A 1 72 ? 5.366 8.509 21.091 1.00 95.81 72 ASN A CA 1
ATOM 564 C C . ASN A 1 72 ? 4.872 7.993 19.732 1.00 95.81 72 ASN A C 1
ATOM 566 O O . ASN A 1 72 ? 5.369 8.474 18.705 1.00 95.81 72 ASN A O 1
ATOM 570 N N . PRO A 1 73 ? 4.043 6.933 19.734 1.00 95.88 73 PRO A N 1
ATOM 571 C CA . PRO A 1 73 ? 3.730 6.163 18.536 1.00 95.88 73 PRO A CA 1
ATOM 572 C C . PRO A 1 73 ? 3.109 7.053 17.457 1.00 95.88 73 PRO A C 1
ATOM 574 O O . PRO A 1 73 ? 2.284 7.909 17.755 1.00 95.88 73 PRO A O 1
ATOM 577 N N . GLY A 1 74 ? 3.537 6.856 16.210 1.00 97.06 74 GLY A N 1
ATOM 578 C CA . GLY A 1 74 ? 2.982 7.535 15.035 1.00 97.06 74 GLY A CA 1
ATOM 579 C C . GLY A 1 74 ? 2.389 6.540 14.041 1.00 97.06 74 GLY A C 1
ATOM 580 O O . GLY A 1 74 ? 2.321 5.343 14.324 1.00 97.06 74 GLY A O 1
ATOM 581 N N . LEU A 1 75 ? 2.009 7.009 12.847 1.00 97.56 75 LEU A N 1
ATOM 582 C CA . LEU A 1 75 ? 1.373 6.172 11.816 1.00 97.56 75 LEU A CA 1
ATOM 583 C C . LEU A 1 75 ? 2.140 4.880 11.506 1.00 97.56 75 LEU A C 1
ATOM 585 O O . LEU A 1 75 ? 1.518 3.856 11.242 1.00 97.56 75 LEU A O 1
ATOM 589 N N . VAL A 1 76 ? 3.474 4.885 11.591 1.00 98.00 76 VAL A N 1
ATOM 590 C CA . VAL A 1 76 ? 4.266 3.673 11.345 1.00 98.00 76 VAL A CA 1
ATOM 591 C C . VAL A 1 76 ? 4.059 2.624 12.438 1.00 98.00 76 VAL A C 1
ATOM 593 O O . VAL A 1 76 ? 3.992 1.439 12.133 1.00 98.00 76 VAL A O 1
ATOM 596 N N . ASN A 1 77 ? 3.920 3.031 13.705 1.00 97.50 77 ASN A N 1
ATOM 597 C CA . ASN A 1 77 ? 3.613 2.105 14.797 1.00 97.50 77 ASN A CA 1
ATOM 598 C C . ASN A 1 77 ? 2.257 1.421 14.565 1.00 97.50 77 ASN A C 1
ATOM 600 O O . ASN A 1 77 ? 2.160 0.205 14.697 1.00 97.50 77 ASN A O 1
ATOM 604 N N . PHE A 1 78 ? 1.239 2.194 14.172 1.00 97.44 78 PHE A N 1
ATOM 605 C CA . PHE A 1 78 ? -0.100 1.668 13.893 1.00 97.44 78 PHE A CA 1
ATOM 606 C C . PHE A 1 78 ? -0.139 0.812 12.626 1.00 97.44 78 PHE A C 1
ATOM 608 O O . PHE A 1 78 ? -0.824 -0.207 12.593 1.00 97.44 78 PHE A O 1
ATOM 615 N N . GLY A 1 79 ? 0.622 1.195 11.601 1.00 97.38 79 GLY A N 1
ATOM 616 C CA . GLY A 1 79 ? 0.723 0.467 10.343 1.00 97.38 79 GLY A CA 1
ATOM 617 C C . GLY A 1 79 ? 1.603 -0.776 10.397 1.00 97.38 79 GLY A C 1
ATOM 618 O O . GLY A 1 79 ? 1.538 -1.581 9.480 1.00 97.38 79 GLY A O 1
ATOM 619 N N . LEU A 1 80 ? 2.389 -1.002 11.450 1.00 96.94 80 LEU A N 1
ATOM 620 C CA . LEU A 1 80 ? 3.174 -2.233 11.600 1.00 96.94 80 LEU A CA 1
ATOM 621 C C . LEU A 1 80 ? 2.375 -3.418 12.144 1.00 96.94 80 LEU A C 1
ATOM 623 O O . LEU A 1 80 ? 2.833 -4.547 12.009 1.00 96.94 80 LEU A O 1
ATOM 627 N N . LEU A 1 81 ? 1.206 -3.171 12.735 1.00 93.12 81 LEU A N 1
ATOM 628 C CA . LEU A 1 81 ? 0.435 -4.175 13.463 1.00 93.12 81 LEU A CA 1
ATOM 629 C C . LEU A 1 81 ? -0.948 -4.373 12.839 1.00 93.12 81 LEU A C 1
ATOM 631 O O . LEU A 1 81 ? -1.606 -3.406 12.453 1.00 93.12 81 LEU A O 1
ATOM 635 N N . ASP A 1 82 ? -1.398 -5.621 12.755 1.00 92.06 82 ASP A N 1
ATOM 636 C CA . ASP A 1 82 ? -2.763 -5.986 12.351 1.00 92.06 82 ASP A CA 1
ATOM 637 C C . ASP A 1 82 ? -3.707 -6.212 13.551 1.00 92.06 82 ASP A C 1
ATOM 639 O O . ASP A 1 82 ? -4.886 -6.507 13.371 1.00 92.06 82 ASP A O 1
ATOM 643 N N . SER A 1 83 ? -3.209 -6.009 14.775 1.00 92.25 83 SER A N 1
ATOM 644 C CA . SER A 1 83 ? -3.973 -5.968 16.026 1.00 92.25 83 SER A CA 1
ATOM 645 C C . SER A 1 83 ? -3.277 -5.072 17.059 1.00 92.25 83 SER A C 1
ATOM 647 O O . SER A 1 83 ? -2.067 -4.851 16.989 1.00 92.25 83 SER A O 1
ATOM 649 N N . TYR A 1 84 ? -4.033 -4.539 18.021 1.00 95.19 84 TYR A N 1
ATOM 650 C CA . TYR A 1 84 ? -3.528 -3.591 19.020 1.00 95.19 84 TYR A CA 1
ATOM 651 C C . TYR A 1 84 ? -3.588 -4.153 20.449 1.00 95.19 84 TYR A C 1
ATOM 653 O O . TYR A 1 84 ? -4.336 -5.100 20.703 1.00 95.19 84 TYR A O 1
ATOM 661 N N . PRO A 1 85 ? -2.795 -3.606 21.396 1.00 95.12 85 PRO A N 1
ATOM 662 C CA . PRO A 1 85 ? -2.825 -4.038 22.792 1.00 95.12 85 PRO A CA 1
ATOM 663 C C . PRO A 1 85 ? -4.221 -3.925 23.413 1.00 95.12 85 PRO A C 1
ATOM 665 O O . PRO A 1 85 ? -4.970 -3.009 23.091 1.00 95.12 85 PRO A O 1
ATOM 668 N N . SER A 1 86 ? -4.534 -4.799 24.371 1.00 95.44 86 SER A N 1
ATOM 669 C CA . SER A 1 86 ? -5.797 -4.785 25.128 1.00 95.44 86 SER A CA 1
ATOM 670 C C . SER A 1 86 ? -5.835 -3.648 26.160 1.00 95.44 86 SER A C 1
ATOM 672 O O . SER A 1 86 ? -5.807 -3.875 27.368 1.00 95.44 86 SER A O 1
ATOM 674 N N . LEU A 1 87 ? -5.836 -2.411 25.668 1.00 96.38 87 LEU A N 1
ATOM 675 C CA . LEU A 1 87 ? -6.007 -1.181 26.432 1.00 96.38 87 LEU A CA 1
ATOM 676 C C . LEU A 1 87 ? -7.257 -0.475 25.915 1.00 96.38 87 LEU A C 1
ATOM 678 O O . LEU A 1 87 ? -7.430 -0.373 24.706 1.00 96.38 87 LEU A O 1
ATOM 682 N N . SER A 1 88 ? -8.053 0.100 26.819 1.00 96.12 88 SER A N 1
ATOM 683 C CA . SER A 1 88 ? -9.372 0.667 26.497 1.00 96.12 88 SER A CA 1
ATOM 684 C C . SER A 1 88 ? -9.379 1.686 25.355 1.00 96.12 88 SER A C 1
ATOM 686 O O . SER A 1 88 ? -10.356 1.805 24.624 1.00 96.12 88 SER A O 1
ATOM 688 N N . LYS A 1 89 ? -8.275 2.416 25.163 1.00 95.50 89 LYS A N 1
ATOM 689 C CA . LYS A 1 89 ? -8.122 3.368 24.054 1.00 95.50 89 LYS A CA 1
ATOM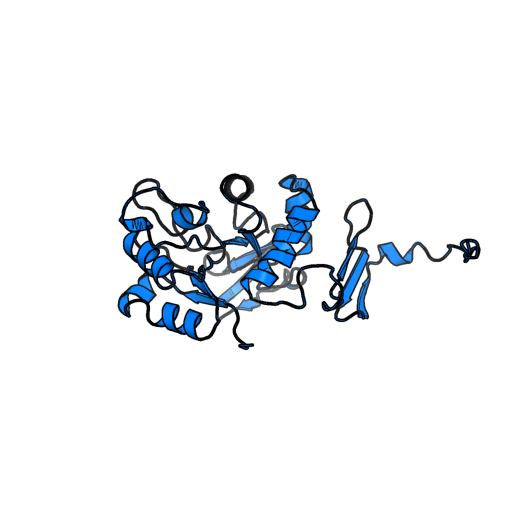 690 C C . LYS A 1 89 ? -8.114 2.713 22.665 1.00 95.50 89 LYS A C 1
ATOM 692 O O . LYS A 1 89 ? -8.317 3.415 21.687 1.00 95.50 89 LYS A O 1
ATOM 697 N N . TYR A 1 90 ? -7.853 1.411 22.563 1.00 96.31 90 TYR A N 1
ATOM 698 C CA . TYR A 1 90 ? -7.779 0.686 21.293 1.00 96.31 90 TYR A CA 1
ATOM 699 C C . TYR A 1 90 ? -8.982 -0.232 21.038 1.00 96.31 90 TYR A C 1
ATOM 701 O O . TYR A 1 90 ? -9.033 -0.852 19.980 1.00 96.31 90 TYR A O 1
ATOM 709 N N . ASP A 1 91 ? -9.945 -0.319 21.964 1.00 92.81 91 ASP A N 1
ATOM 710 C CA . ASP A 1 91 ? -11.056 -1.286 21.898 1.00 92.81 91 ASP A CA 1
ATOM 711 C C . ASP A 1 91 ? -11.906 -1.141 20.624 1.00 92.81 91 ASP A C 1
ATOM 713 O O . ASP A 1 91 ? -12.383 -2.131 20.072 1.00 92.81 91 ASP A O 1
ATOM 717 N N . ASP A 1 92 ? -12.070 0.093 20.141 1.00 91.31 92 ASP A N 1
ATOM 718 C CA . ASP A 1 92 ? -12.863 0.426 18.952 1.00 91.31 92 ASP A CA 1
ATOM 719 C C . ASP A 1 92 ? -12.014 0.592 17.675 1.00 91.31 92 ASP A C 1
ATOM 721 O O . ASP A 1 92 ? -12.544 0.942 16.616 1.00 91.31 92 ASP A O 1
ATOM 725 N N . VAL A 1 93 ? -10.702 0.344 17.749 1.00 95.81 93 VAL A N 1
ATOM 726 C CA . VAL A 1 93 ? -9.793 0.579 16.626 1.00 95.81 93 VAL A CA 1
ATOM 727 C C . VAL A 1 93 ? -9.843 -0.590 15.649 1.00 95.81 93 VAL A C 1
ATOM 729 O O . VAL A 1 93 ? -9.448 -1.714 15.960 1.00 95.81 93 VAL A O 1
ATOM 732 N N . VAL A 1 94 ? -10.234 -0.300 14.409 1.00 95.50 94 VAL A N 1
ATOM 733 C CA . VAL A 1 94 ? -10.091 -1.240 13.295 1.00 95.50 94 VAL A CA 1
ATOM 734 C C . VAL A 1 94 ? -8.693 -1.090 12.700 1.00 95.50 94 VAL A C 1
ATOM 736 O O . VAL A 1 94 ? -8.320 -0.012 12.232 1.00 95.50 94 VAL A O 1
ATOM 739 N N . ALA A 1 95 ? -7.910 -2.173 12.698 1.00 96.19 95 ALA A N 1
ATOM 740 C CA . ALA A 1 95 ? -6.573 -2.163 12.112 1.00 96.19 95 ALA A CA 1
ATOM 741 C C . ALA A 1 95 ? -6.629 -1.762 10.623 1.00 96.19 95 ALA A C 1
ATOM 743 O O . ALA A 1 95 ? -7.418 -2.330 9.858 1.00 96.19 95 ALA A O 1
ATOM 744 N N . PRO A 1 96 ? -5.814 -0.786 10.185 1.00 97.69 96 PRO A N 1
ATOM 745 C CA . PRO A 1 96 ? -5.813 -0.347 8.806 1.00 97.69 96 PRO A CA 1
ATOM 746 C C . PRO A 1 96 ? -5.095 -1.365 7.928 1.00 97.69 96 PRO A C 1
ATOM 748 O O . PRO A 1 96 ? -4.186 -2.067 8.370 1.00 97.69 96 PRO A O 1
ATOM 751 N N . THR A 1 97 ? -5.448 -1.382 6.651 1.00 98.38 97 THR A N 1
ATOM 752 C CA . THR A 1 97 ? -4.602 -1.983 5.608 1.00 98.38 97 THR A CA 1
ATOM 753 C C . THR A 1 97 ? -3.435 -1.044 5.299 1.00 98.38 97 THR A C 1
ATOM 755 O O . THR A 1 97 ? -3.515 0.145 5.598 1.00 98.38 97 THR A O 1
ATOM 758 N N . VAL A 1 98 ? -2.344 -1.535 4.712 1.00 98.56 98 VAL A N 1
ATOM 759 C CA . VAL A 1 98 ? -1.161 -0.696 4.434 1.00 98.56 98 VAL A CA 1
ATOM 760 C C . VAL A 1 98 ? -0.642 -0.897 3.022 1.00 98.56 98 VAL A C 1
ATOM 762 O O . VAL A 1 98 ? -0.762 -1.993 2.474 1.00 98.56 98 VAL A O 1
ATOM 765 N N . GLU A 1 99 ? -0.025 0.133 2.450 1.00 98.38 99 GLU A N 1
ATOM 766 C CA . GLU A 1 99 ? 0.777 0.005 1.235 1.00 98.38 99 GLU A CA 1
ATOM 767 C C . GLU A 1 99 ? 2.237 0.411 1.461 1.00 98.38 99 GLU A C 1
ATOM 769 O O . GLU A 1 99 ? 2.548 1.253 2.302 1.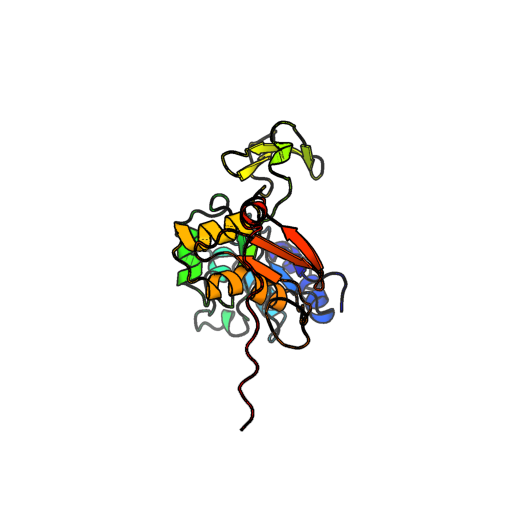00 98.38 99 GLU A O 1
ATOM 774 N N . LEU A 1 100 ? 3.142 -0.196 0.695 1.00 98.38 100 LEU A N 1
ATOM 775 C CA . LEU A 1 100 ? 4.574 0.100 0.685 1.00 98.38 100 LEU A CA 1
ATOM 776 C C . LEU A 1 100 ? 5.031 0.459 -0.727 1.00 98.38 100 LEU A C 1
ATOM 778 O O . LEU A 1 100 ? 4.632 -0.192 -1.694 1.00 98.38 100 LEU A O 1
ATOM 782 N N . ILE A 1 101 ? 5.940 1.428 -0.839 1.00 97.50 101 ILE A N 1
ATOM 783 C CA . ILE A 1 101 ? 6.649 1.673 -2.098 1.00 97.50 101 ILE A CA 1
ATOM 784 C C . ILE A 1 101 ? 7.676 0.555 -2.291 1.00 97.50 101 ILE A C 1
ATOM 786 O O . ILE A 1 101 ? 8.609 0.397 -1.504 1.00 97.50 101 ILE A O 1
ATOM 790 N N . GLY A 1 102 ? 7.475 -0.260 -3.325 1.00 95.38 102 GLY A N 1
ATOM 791 C CA . GLY A 1 102 ? 8.200 -1.520 -3.523 1.00 95.38 102 GLY A CA 1
ATOM 792 C C . GLY A 1 102 ? 9.552 -1.421 -4.233 1.00 95.38 102 GLY A C 1
ATOM 793 O O . GLY A 1 102 ? 10.038 -2.429 -4.742 1.00 95.38 102 GLY A O 1
ATOM 794 N N . ASP A 1 103 ? 10.155 -0.237 -4.312 1.00 93.62 103 ASP A N 1
ATOM 795 C CA . ASP A 1 103 ? 11.420 -0.010 -5.029 1.00 93.62 103 ASP A CA 1
ATOM 796 C C . ASP A 1 103 ? 12.680 -0.332 -4.211 1.00 93.62 103 ASP A C 1
ATOM 798 O O . ASP A 1 103 ? 13.787 -0.247 -4.736 1.00 93.62 103 ASP A O 1
ATOM 802 N N . MET A 1 104 ? 12.503 -0.735 -2.948 1.00 94.25 104 MET A N 1
ATOM 803 C CA . MET A 1 104 ? 13.561 -1.048 -1.978 1.00 94.25 104 MET A CA 1
ATOM 804 C C . MET A 1 104 ? 14.452 0.142 -1.588 1.00 94.25 104 MET A C 1
ATOM 806 O O . MET A 1 104 ? 15.503 -0.051 -0.975 1.00 94.25 104 MET A O 1
ATOM 810 N N . ILE A 1 105 ? 14.042 1.368 -1.922 1.00 92.31 105 ILE A N 1
ATOM 811 C CA . ILE A 1 105 ? 14.823 2.586 -1.686 1.00 92.31 105 ILE A CA 1
ATOM 812 C C . ILE A 1 105 ? 14.047 3.565 -0.823 1.00 92.31 105 ILE A C 1
ATOM 814 O O . ILE A 1 105 ? 14.582 4.035 0.180 1.00 92.31 105 ILE A O 1
ATOM 818 N N . HIS A 1 106 ? 12.774 3.802 -1.144 1.00 94.12 106 HIS A N 1
ATOM 819 C CA . HIS A 1 106 ? 11.865 4.508 -0.238 1.00 94.12 106 HIS A CA 1
ATOM 820 C C . HIS A 1 106 ? 11.748 3.767 1.096 1.00 94.12 106 HIS A C 1
ATOM 822 O O . HIS A 1 106 ? 11.679 4.375 2.162 1.00 94.12 106 HIS A O 1
ATOM 828 N N . VAL A 1 107 ? 11.770 2.433 1.038 1.00 96.38 107 VAL A N 1
ATOM 829 C CA . VAL A 1 107 ? 11.770 1.571 2.216 1.00 96.38 107 VAL A CA 1
ATOM 830 C C . VAL A 1 107 ? 12.902 0.564 2.092 1.00 96.38 107 VAL A C 1
ATOM 832 O O . VAL A 1 107 ? 12.923 -0.260 1.181 1.00 96.38 107 VAL A O 1
ATOM 835 N N . HIS A 1 108 ? 13.840 0.613 3.037 1.00 97.06 108 HIS A N 1
ATOM 836 C CA . HIS A 1 108 ? 14.963 -0.320 3.089 1.00 97.06 108 HIS A CA 1
ATOM 837 C C . HIS A 1 108 ? 14.464 -1.783 3.142 1.00 97.06 108 HIS A C 1
ATOM 839 O O . HIS A 1 108 ? 13.517 -2.056 3.889 1.00 97.06 108 HIS A O 1
ATOM 845 N N . PRO A 1 109 ? 15.112 -2.756 2.465 1.00 97.50 109 PRO A N 1
ATOM 846 C CA . PRO A 1 109 ? 14.660 -4.154 2.432 1.00 97.50 109 PRO A CA 1
ATOM 847 C C . PRO A 1 109 ? 14.385 -4.771 3.810 1.00 97.50 109 PRO A C 1
ATOM 849 O O . PRO A 1 109 ? 13.411 -5.498 3.985 1.00 97.50 109 PRO A O 1
ATOM 852 N N . LEU A 1 110 ? 15.206 -4.443 4.816 1.00 98.06 110 LEU A N 1
ATOM 853 C CA . LEU A 1 110 ? 14.993 -4.884 6.202 1.00 98.06 110 LEU A CA 1
ATOM 854 C C . LEU A 1 110 ? 13.665 -4.368 6.785 1.00 98.06 110 LEU A C 1
ATOM 856 O O . LEU A 1 110 ? 12.961 -5.114 7.458 1.00 98.06 110 LEU A O 1
ATOM 860 N N . ALA A 1 111 ? 13.310 -3.110 6.516 1.00 98.06 111 ALA A N 1
ATOM 861 C CA . ALA A 1 111 ? 12.058 -2.519 6.981 1.00 98.06 111 ALA A CA 1
ATOM 862 C C . ALA A 1 111 ? 10.854 -3.119 6.240 1.00 98.06 111 ALA A C 1
ATOM 864 O O . ALA A 1 111 ? 9.846 -3.432 6.867 1.00 98.06 111 ALA A O 1
ATOM 865 N N . VAL A 1 112 ? 10.984 -3.401 4.937 1.00 98.25 112 VAL A N 1
ATOM 866 C CA . VAL A 1 112 ? 9.962 -4.167 4.203 1.00 98.25 112 VAL A CA 1
ATOM 867 C C . VAL A 1 112 ? 9.780 -5.553 4.828 1.00 98.25 112 VAL A C 1
ATOM 869 O O . VAL A 1 112 ? 8.654 -5.973 5.093 1.00 98.25 112 VAL A O 1
ATOM 872 N N . LYS A 1 113 ? 10.880 -6.257 5.128 1.00 97.81 113 LYS A N 1
ATOM 873 C CA . LYS A 1 113 ? 10.832 -7.581 5.760 1.00 97.81 113 LYS A CA 1
ATOM 874 C C . LYS A 1 113 ? 10.186 -7.539 7.145 1.00 97.81 113 LYS A C 1
ATOM 876 O O . LYS A 1 113 ? 9.475 -8.483 7.486 1.00 97.81 113 LYS A O 1
ATOM 881 N N . LEU A 1 114 ? 10.389 -6.463 7.908 1.00 98.00 114 LEU A N 1
ATOM 882 C CA . LEU A 1 114 ? 9.720 -6.252 9.190 1.00 98.00 114 LEU A CA 1
ATOM 883 C C . LEU A 1 114 ? 8.198 -6.206 9.005 1.00 98.00 114 LEU A C 1
ATOM 885 O O . LEU A 1 114 ? 7.503 -6.994 9.632 1.00 98.00 114 LEU A O 1
ATOM 889 N N . VAL A 1 115 ? 7.685 -5.389 8.080 1.00 98.12 115 VAL A N 1
ATOM 890 C CA . VAL A 1 115 ? 6.235 -5.308 7.807 1.00 98.12 115 VAL A CA 1
ATOM 891 C C . VAL A 1 115 ? 5.667 -6.666 7.384 1.00 98.12 115 VAL A C 1
ATOM 893 O O . VAL A 1 115 ? 4.656 -7.100 7.927 1.00 98.12 115 VAL A O 1
ATOM 896 N N . LEU A 1 116 ? 6.349 -7.372 6.473 1.00 97.94 116 LEU A N 1
ATOM 897 C CA . LEU A 1 116 ? 5.948 -8.715 6.025 1.00 97.94 116 LEU A CA 1
ATOM 898 C C . LEU A 1 116 ? 5.956 -9.765 7.149 1.00 97.94 116 LEU A C 1
ATOM 900 O O . LEU A 1 116 ? 5.318 -10.808 7.014 1.00 97.94 116 LEU A O 1
ATOM 904 N N . SER A 1 117 ? 6.711 -9.529 8.223 1.00 97.31 117 SER A N 1
ATOM 905 C CA . SER A 1 117 ? 6.810 -10.438 9.373 1.00 97.31 117 SER A CA 1
ATOM 906 C C . SER A 1 117 ? 5.864 -10.052 10.511 1.00 97.31 117 SER A C 1
ATOM 908 O O . SER A 1 117 ? 5.526 -10.899 11.330 1.00 97.31 117 SER A O 1
ATOM 910 N N . SER A 1 118 ? 5.455 -8.784 10.579 1.00 96.88 118 SER A N 1
ATOM 911 C CA . SER A 1 118 ? 4.609 -8.239 11.646 1.00 96.88 118 SER A CA 1
ATOM 912 C C . SER A 1 118 ? 3.124 -8.186 11.292 1.00 96.88 118 SER A C 1
ATOM 914 O O . SER A 1 118 ? 2.315 -7.893 12.166 1.00 96.88 118 SER A O 1
ATOM 916 N N . ARG A 1 119 ? 2.759 -8.456 10.034 1.00 96.75 119 ARG A N 1
ATOM 917 C CA . ARG A 1 119 ? 1.374 -8.405 9.561 1.00 96.75 119 ARG A CA 1
ATOM 918 C C . ARG A 1 119 ? 1.019 -9.602 8.703 1.00 96.75 119 ARG A C 1
ATOM 920 O O . ARG A 1 119 ? 1.846 -10.132 7.959 1.00 96.75 119 ARG A O 1
ATOM 927 N N . SER A 1 120 ? -0.263 -9.931 8.712 1.00 97.50 120 SER A N 1
ATOM 928 C CA . SER A 1 120 ? -0.865 -10.832 7.737 1.00 97.50 120 SER A CA 1
ATOM 929 C C . SER A 1 120 ? -0.758 -10.248 6.321 1.00 97.50 120 SER A C 1
ATOM 931 O O . SER A 1 120 ? -0.981 -9.058 6.090 1.00 97.50 120 SER A O 1
ATOM 933 N N . TRP A 1 121 ? -0.367 -11.075 5.350 1.00 98.06 121 TRP A N 1
ATOM 934 C CA . TRP A 1 121 ? 0.011 -10.594 4.014 1.00 98.06 121 TRP A CA 1
ATOM 935 C C . TRP A 1 121 ? -1.183 -10.125 3.189 1.00 98.06 121 TRP A C 1
ATOM 937 O O . TRP A 1 121 ? -1.016 -9.332 2.272 1.00 98.06 121 TRP A O 1
ATOM 947 N N . ASP A 1 122 ? -2.391 -10.564 3.529 1.00 97.81 122 ASP A N 1
ATOM 948 C CA . ASP A 1 122 ? -3.644 -10.027 3.006 1.00 97.81 122 ASP A CA 1
ATOM 949 C C . ASP A 1 122 ? -3.885 -8.574 3.467 1.00 97.81 122 ASP A C 1
ATOM 951 O O . ASP A 1 122 ? -4.692 -7.865 2.889 1.00 97.81 122 ASP A O 1
ATOM 955 N N . GLN A 1 123 ? -3.164 -8.049 4.455 1.00 97.81 123 GLN A N 1
ATOM 956 C CA . GLN A 1 123 ? -3.320 -6.659 4.906 1.00 97.81 123 GLN A CA 1
ATOM 957 C C . GLN A 1 123 ? -2.304 -5.693 4.276 1.00 97.81 123 GLN A C 1
ATOM 959 O O . GLN A 1 123 ? -2.229 -4.534 4.688 1.00 97.81 123 GLN A O 1
ATOM 964 N N . ILE A 1 124 ? -1.526 -6.155 3.289 1.00 98.69 124 ILE A N 1
ATOM 965 C CA . ILE A 1 124 ? -0.414 -5.414 2.681 1.00 98.69 124 ILE A CA 1
ATOM 966 C C . ILE A 1 124 ? -0.622 -5.283 1.169 1.00 98.69 124 ILE A C 1
ATOM 968 O O . ILE A 1 124 ? -0.906 -6.261 0.479 1.00 98.69 124 ILE A O 1
ATOM 972 N N . ALA A 1 125 ? -0.416 -4.083 0.641 1.00 98.62 125 ALA A N 1
ATOM 973 C CA . ALA A 1 125 ? -0.257 -3.814 -0.781 1.00 98.62 125 ALA A CA 1
ATOM 974 C C . ALA A 1 125 ? 1.158 -3.301 -1.076 1.00 98.62 125 ALA A C 1
ATOM 976 O O . ALA A 1 125 ? 1.803 -2.688 -0.225 1.00 98.62 125 ALA A O 1
ATOM 977 N N . PHE A 1 126 ? 1.633 -3.506 -2.301 1.00 98.62 126 PHE A N 1
ATOM 978 C CA . PHE A 1 126 ? 2.755 -2.727 -2.817 1.00 98.62 126 PHE A CA 1
ATOM 979 C C . PHE A 1 126 ? 2.291 -1.808 -3.935 1.00 98.62 126 PHE A C 1
ATOM 981 O O . PHE A 1 126 ? 1.530 -2.207 -4.817 1.00 98.62 126 PHE A O 1
ATOM 988 N N . VAL A 1 127 ? 2.810 -0.587 -3.901 1.00 98.06 127 VAL A N 1
ATOM 989 C CA . VAL A 1 127 ? 2.580 0.451 -4.898 1.00 98.06 127 VAL A CA 1
ATOM 990 C C . VAL A 1 127 ? 3.901 0.923 -5.476 1.00 98.06 127 VAL A C 1
ATOM 992 O O . VAL A 1 127 ? 4.971 0.744 -4.890 1.00 98.06 127 VAL A O 1
ATOM 995 N N . THR A 1 128 ? 3.828 1.525 -6.657 1.00 96.12 128 THR A N 1
ATOM 996 C CA . THR A 1 128 ? 4.997 2.146 -7.274 1.00 96.12 128 THR A CA 1
ATOM 997 C C . THR A 1 128 ? 5.239 3.547 -6.736 1.00 96.12 128 THR A C 1
ATOM 999 O O . THR A 1 128 ? 6.392 3.944 -6.641 1.00 96.12 128 THR A O 1
ATOM 1002 N N . ASP A 1 129 ? 4.179 4.303 -6.432 1.00 94.75 129 ASP A N 1
ATOM 1003 C CA . ASP A 1 129 ? 4.239 5.766 -6.278 1.00 94.75 129 ASP A CA 1
ATOM 1004 C C . ASP A 1 129 ? 5.016 6.429 -7.438 1.00 94.75 129 ASP A C 1
ATOM 1006 O O . ASP A 1 129 ? 5.834 7.330 -7.269 1.00 94.75 129 ASP A O 1
ATOM 1010 N N . CYS A 1 130 ? 4.847 5.877 -8.646 1.00 91.81 130 CYS A N 1
ATOM 1011 C CA . CYS A 1 130 ? 5.615 6.267 -9.820 1.00 91.81 130 CYS A CA 1
ATOM 1012 C C . CYS A 1 130 ? 5.095 7.590 -10.389 1.00 91.81 130 CYS A C 1
ATOM 1014 O O . CYS A 1 130 ? 3.946 7.666 -10.823 1.00 91.81 130 CYS A O 1
ATOM 1016 N N . VAL A 1 131 ? 5.969 8.593 -10.487 1.00 89.62 131 VAL A N 1
ATOM 1017 C CA . VAL A 1 131 ? 5.632 9.920 -11.042 1.00 89.62 131 VAL A CA 1
ATOM 1018 C C . VAL A 1 131 ? 6.312 10.206 -12.382 1.00 89.62 131 VAL A C 1
ATOM 1020 O O . VAL A 1 131 ? 5.947 11.153 -13.076 1.00 89.62 131 VAL A O 1
ATOM 1023 N N . ALA A 1 132 ? 7.298 9.391 -12.765 1.00 85.81 132 ALA A N 1
ATOM 1024 C CA . ALA A 1 132 ? 8.030 9.543 -14.016 1.00 85.81 132 ALA A CA 1
ATOM 1025 C C . ALA A 1 132 ? 8.457 8.188 -14.587 1.00 85.81 132 ALA A C 1
ATOM 1027 O O . ALA A 1 132 ? 8.731 7.236 -13.862 1.00 85.81 132 ALA A O 1
ATOM 1028 N N . HIS A 1 133 ? 8.567 8.104 -15.909 1.00 83.19 133 HIS A N 1
ATOM 1029 C CA . HIS A 1 133 ? 9.056 6.909 -16.581 1.00 83.19 133 HIS A CA 1
ATOM 1030 C C . HIS A 1 133 ? 10.590 6.914 -16.664 1.00 83.19 133 HIS A C 1
ATOM 1032 O O . HIS A 1 133 ? 11.205 7.933 -16.981 1.00 83.19 133 HIS A O 1
ATOM 1038 N N . ARG A 1 134 ? 11.227 5.745 -16.496 1.00 80.31 134 ARG A N 1
ATOM 1039 C CA . ARG A 1 134 ? 12.697 5.569 -16.574 1.00 80.31 134 ARG A CA 1
ATOM 1040 C C . ARG A 1 134 ? 13.341 6.134 -17.844 1.00 80.31 134 ARG A C 1
ATOM 1042 O O . ARG A 1 134 ? 14.509 6.510 -17.834 1.00 80.31 134 ARG A O 1
ATOM 1049 N N . SER A 1 135 ? 12.611 6.176 -18.961 1.00 78.75 135 SER A N 1
ATOM 1050 C CA . SER A 1 135 ? 13.122 6.739 -20.223 1.00 78.75 135 SER A CA 1
ATOM 1051 C C . SER A 1 135 ? 13.328 8.256 -20.180 1.00 78.75 135 SER A C 1
ATOM 1053 O O . SER A 1 135 ? 13.926 8.810 -21.097 1.00 78.75 135 SER A O 1
ATOM 1055 N N . GLN A 1 136 ? 12.831 8.934 -19.144 1.00 77.69 136 GLN A N 1
ATOM 1056 C CA . GLN A 1 136 ? 12.936 10.381 -18.980 1.00 77.69 136 GLN A CA 1
ATOM 1057 C C . GLN A 1 136 ? 14.197 10.808 -18.201 1.00 77.69 136 GLN A C 1
ATOM 1059 O O . GLN A 1 136 ? 14.394 11.998 -17.992 1.00 77.69 136 GLN A O 1
ATOM 1064 N N . ALA A 1 137 ? 15.089 9.870 -17.852 1.00 75.25 137 ALA A N 1
ATOM 1065 C CA . ALA A 1 137 ? 16.341 10.096 -17.110 1.00 75.25 137 ALA A CA 1
ATOM 1066 C C . ALA A 1 137 ? 17.274 11.182 -17.664 1.00 75.25 137 ALA A C 1
ATOM 1068 O O . ALA A 1 137 ? 18.070 11.753 -16.929 1.00 75.25 137 ALA A O 1
ATOM 1069 N N . HIS A 1 138 ? 17.179 11.499 -18.953 1.00 66.75 138 HIS A N 1
ATOM 1070 C CA . HIS A 1 138 ? 18.041 12.496 -19.590 1.00 66.75 138 HIS A CA 1
ATOM 1071 C C . HIS A 1 138 ? 17.490 13.926 -19.531 1.00 66.75 138 HIS A C 1
ATOM 1073 O O . HIS A 1 138 ? 18.022 14.805 -20.208 1.00 66.75 138 HIS A O 1
ATOM 1079 N N . ARG A 1 139 ? 16.388 14.169 -18.811 1.00 71.75 139 ARG A N 1
ATOM 1080 C CA . ARG A 1 139 ? 15.724 15.476 -18.776 1.00 71.75 139 ARG A CA 1
ATOM 1081 C C . ARG A 1 139 ? 15.255 15.808 -17.369 1.00 71.75 139 ARG A C 1
ATOM 1083 O O . ARG A 1 139 ? 14.774 14.939 -16.649 1.00 71.75 139 ARG A O 1
ATOM 1090 N N . THR A 1 140 ? 15.326 17.089 -17.032 1.00 82.06 140 THR A N 1
ATOM 1091 C CA . THR A 1 140 ? 14.541 17.640 -15.932 1.00 82.06 140 THR A CA 1
ATOM 1092 C C . THR A 1 140 ? 13.072 17.670 -16.347 1.00 82.06 140 THR A C 1
ATOM 1094 O O . THR A 1 140 ? 12.751 18.021 -17.487 1.00 82.06 140 THR A O 1
ATOM 1097 N N . ILE A 1 141 ? 12.185 17.264 -15.446 1.00 85.88 141 ILE A N 1
ATOM 1098 C CA . ILE A 1 141 ? 10.739 17.211 -15.672 1.00 85.88 141 ILE A CA 1
ATOM 1099 C C . ILE A 1 141 ? 10.075 18.127 -14.646 1.00 85.88 141 ILE A C 1
ATOM 1101 O O . ILE A 1 141 ? 10.526 18.207 -13.507 1.00 85.88 141 ILE A O 1
ATOM 1105 N N . THR A 1 142 ? 8.990 18.794 -15.031 1.00 87.50 142 THR A N 1
ATOM 1106 C CA . THR A 1 142 ? 8.150 19.522 -14.077 1.00 87.50 142 THR A CA 1
ATOM 1107 C C . THR A 1 142 ? 7.073 18.590 -13.526 1.00 87.50 142 THR A C 1
ATOM 1109 O O . THR A 1 142 ? 6.266 18.069 -14.297 1.00 87.50 142 THR A O 1
ATOM 1112 N N . TYR A 1 143 ? 7.027 18.416 -12.207 1.00 85.62 143 TYR A N 1
ATOM 1113 C CA . TYR A 1 143 ? 5.981 17.683 -11.493 1.00 85.62 143 TYR A CA 1
ATOM 1114 C C . TYR A 1 143 ? 5.428 18.557 -10.366 1.00 85.62 143 TYR A C 1
ATOM 1116 O O . TYR A 1 143 ? 6.177 18.970 -9.486 1.00 85.62 143 TYR A O 1
ATOM 1124 N N . ASP A 1 144 ? 4.132 18.877 -10.424 1.00 85.75 144 ASP A N 1
ATOM 1125 C CA . ASP A 1 144 ? 3.448 19.757 -9.460 1.00 85.75 144 ASP A CA 1
ATOM 1126 C C . ASP A 1 144 ? 4.205 21.077 -9.183 1.00 85.75 144 ASP A C 1
ATOM 1128 O O . ASP A 1 144 ? 4.457 21.480 -8.050 1.00 85.75 144 ASP A O 1
ATOM 1132 N N . GLY A 1 145 ? 4.681 21.717 -10.256 1.00 85.19 145 GLY A N 1
ATOM 1133 C CA . GLY A 1 145 ? 5.465 22.955 -10.185 1.00 85.19 145 GLY A CA 1
ATOM 1134 C C . GLY A 1 145 ? 6.925 22.794 -9.739 1.00 85.19 145 GLY A C 1
ATOM 1135 O O . GLY A 1 145 ? 7.673 23.765 -9.810 1.00 85.19 145 GLY A O 1
ATOM 1136 N N . ARG A 1 146 ? 7.364 21.593 -9.341 1.00 85.69 146 ARG A N 1
ATOM 1137 C CA . ARG A 1 146 ? 8.750 21.298 -8.942 1.00 85.69 146 ARG A CA 1
ATOM 1138 C C . ARG A 1 146 ? 9.561 20.754 -10.106 1.00 85.69 146 ARG A C 1
ATOM 1140 O O . ARG A 1 146 ? 9.045 19.993 -10.923 1.00 85.69 146 ARG A O 1
ATOM 1147 N N . GLN A 1 147 ? 10.842 21.102 -10.154 1.00 91.62 147 GLN A N 1
ATOM 1148 C CA . GLN A 1 147 ? 11.792 20.472 -11.066 1.00 91.62 147 GLN A CA 1
ATOM 1149 C C . GLN A 1 147 ? 12.290 19.164 -10.447 1.00 91.62 147 GLN A C 1
ATOM 1151 O O . GLN A 1 147 ? 12.782 19.155 -9.320 1.00 91.62 147 GLN A O 1
ATOM 1156 N N . ILE A 1 148 ? 12.150 18.059 -11.176 1.00 90.62 148 ILE A N 1
ATOM 1157 C CA . ILE A 1 148 ? 12.588 16.729 -10.747 1.00 90.62 148 ILE A CA 1
ATOM 1158 C C . ILE A 1 148 ? 13.582 16.125 -11.742 1.00 90.62 148 ILE A C 1
ATOM 1160 O O . ILE A 1 148 ? 13.499 16.352 -12.953 1.00 90.62 148 ILE A O 1
ATOM 1164 N N . LYS A 1 149 ? 14.499 15.307 -11.225 1.00 90.12 149 LYS A N 1
ATOM 1165 C CA . LYS A 1 149 ? 15.442 14.488 -11.992 1.00 90.12 149 LYS A CA 1
ATOM 1166 C C . LYS A 1 149 ? 15.174 13.008 -11.743 1.00 90.12 149 LYS A C 1
ATOM 1168 O O . LYS A 1 149 ? 14.933 12.593 -10.609 1.00 90.12 149 LYS A O 1
ATOM 1173 N N . VAL A 1 150 ? 15.231 12.217 -12.809 1.00 87.12 150 VAL A N 1
ATOM 1174 C CA . VAL A 1 150 ? 15.056 10.762 -12.749 1.00 87.12 150 VAL A CA 1
ATOM 1175 C C . VAL A 1 150 ? 16.433 10.106 -12.737 1.00 87.12 150 VAL A C 1
ATOM 1177 O O . VAL A 1 150 ? 17.175 10.191 -13.714 1.00 87.12 150 VAL A O 1
ATOM 1180 N N . ASP A 1 151 ? 16.762 9.429 -11.643 1.00 83.00 151 ASP A N 1
ATOM 1181 C CA . ASP A 1 151 ? 17.936 8.569 -11.537 1.00 83.00 151 ASP A CA 1
ATOM 1182 C C . ASP A 1 151 ? 17.522 7.140 -11.900 1.00 83.00 151 ASP A C 1
ATOM 1184 O O . ASP A 1 151 ? 16.938 6.404 -11.102 1.00 83.00 151 ASP A O 1
ATOM 1188 N N . LYS A 1 152 ? 17.791 6.762 -13.150 1.00 76.12 152 LYS A N 1
ATOM 1189 C CA . LYS A 1 152 ? 17.426 5.445 -13.682 1.00 76.12 152 LYS A CA 1
ATOM 1190 C C . LYS A 1 152 ? 18.224 4.310 -13.047 1.00 76.12 152 LYS A C 1
ATOM 1192 O O . LYS A 1 152 ? 17.705 3.200 -12.982 1.00 76.12 152 LYS A O 1
ATOM 1197 N N . GLU A 1 153 ? 19.465 4.555 -12.635 1.00 76.06 153 GLU A N 1
ATOM 1198 C CA . GLU A 1 153 ? 20.316 3.508 -12.059 1.00 76.06 153 GLU A CA 1
ATOM 1199 C C . GLU A 1 153 ? 19.757 3.065 -10.712 1.00 76.06 153 GLU A C 1
ATOM 1201 O O . GLU A 1 153 ? 19.666 1.871 -10.433 1.00 76.06 153 GLU A O 1
ATOM 1206 N N . ASN A 1 154 ? 19.274 4.036 -9.940 1.00 74.44 154 ASN A N 1
ATOM 1207 C CA . ASN A 1 154 ? 18.681 3.805 -8.636 1.00 74.44 154 ASN A CA 1
ATOM 1208 C C . ASN A 1 154 ? 17.149 3.812 -8.660 1.00 74.44 154 ASN A C 1
ATOM 1210 O O . ASN A 1 154 ? 16.542 3.771 -7.613 1.00 74.44 154 ASN A O 1
ATOM 1214 N N . ASN A 1 155 ? 16.468 3.881 -9.801 1.00 79.94 155 ASN A N 1
ATOM 1215 C CA . ASN A 1 155 ? 14.995 3.915 -9.871 1.00 79.94 155 ASN A CA 1
ATOM 1216 C C . ASN A 1 155 ? 14.286 4.998 -9.034 1.00 79.94 155 ASN A C 1
ATOM 1218 O O . ASN A 1 155 ? 13.083 4.888 -8.773 1.00 79.94 155 ASN A O 1
ATOM 1222 N N . VAL A 1 156 ? 14.986 6.068 -8.669 1.00 83.25 156 VAL A N 1
ATOM 1223 C CA . VAL A 1 156 ? 14.444 7.145 -7.837 1.00 83.25 156 VAL A CA 1
ATOM 1224 C C . VAL A 1 156 ? 14.198 8.405 -8.639 1.00 83.25 156 VAL A C 1
ATOM 1226 O O . VAL A 1 156 ? 14.855 8.686 -9.642 1.00 83.25 156 VAL A O 1
ATOM 1229 N N . VAL A 1 157 ? 13.255 9.197 -8.150 1.00 86.06 157 VAL A N 1
ATOM 1230 C CA . VAL A 1 157 ? 12.996 10.542 -8.642 1.00 86.06 157 VAL A CA 1
ATOM 1231 C C . VAL A 1 157 ? 13.288 11.501 -7.503 1.00 86.06 157 VAL A C 1
ATOM 1233 O O . VAL A 1 157 ? 12.838 11.296 -6.378 1.00 86.06 157 VAL A O 1
ATOM 1236 N N . LYS A 1 158 ? 14.089 12.526 -7.780 1.00 88.81 158 LYS A N 1
ATOM 1237 C CA . LYS A 1 158 ? 14.507 13.508 -6.778 1.00 88.81 158 LYS A CA 1
ATOM 1238 C C . LYS A 1 158 ? 14.162 14.909 -7.231 1.00 88.81 158 LYS A C 1
ATOM 1240 O O . LYS A 1 158 ? 14.260 15.223 -8.415 1.00 88.81 158 LYS A O 1
ATOM 1245 N N . SER A 1 159 ? 13.809 15.750 -6.276 1.00 87.56 159 SER A N 1
ATOM 1246 C CA . SER A 1 159 ? 13.752 17.196 -6.448 1.00 87.56 159 SER A CA 1
ATOM 1247 C C . SER A 1 159 ? 15.128 17.731 -6.855 1.00 87.56 159 SER A C 1
ATOM 1249 O O . SER A 1 159 ? 16.155 17.302 -6.328 1.00 87.56 159 SER A O 1
ATOM 1251 N N . CYS A 1 160 ? 15.159 18.652 -7.816 1.00 86.50 160 CYS A N 1
ATOM 1252 C CA . CYS A 1 160 ? 16.385 19.338 -8.215 1.00 86.50 160 CYS A CA 1
ATOM 1253 C C . CYS A 1 160 ? 16.862 20.353 -7.170 1.00 86.50 160 CYS A C 1
ATOM 1255 O O . CYS A 1 160 ? 18.044 20.688 -7.176 1.00 86.50 160 CYS A O 1
ATOM 1257 N N . ASP A 1 161 ? 15.965 20.819 -6.299 1.00 88.38 161 ASP A N 1
ATOM 1258 C CA . ASP A 1 161 ? 16.245 21.905 -5.360 1.00 88.38 161 ASP A CA 1
ATOM 1259 C C . ASP A 1 161 ? 16.933 21.400 -4.082 1.00 88.38 161 ASP A C 1
ATOM 1261 O O . ASP A 1 161 ? 17.829 22.055 -3.555 1.00 88.38 161 ASP A O 1
ATOM 1265 N N . ASP A 1 162 ? 16.518 20.234 -3.580 1.00 86.81 162 ASP A N 1
ATOM 1266 C CA . ASP A 1 162 ? 16.884 19.739 -2.245 1.00 86.81 162 ASP A CA 1
ATOM 1267 C C . ASP A 1 162 ? 17.146 18.222 -2.177 1.00 86.81 162 ASP A C 1
ATOM 1269 O O . ASP A 1 162 ? 17.300 17.673 -1.089 1.00 86.81 162 ASP A O 1
ATOM 1273 N N . ASP A 1 163 ? 17.194 17.528 -3.322 1.00 83.44 163 ASP A N 1
ATOM 1274 C CA . ASP A 1 163 ? 17.400 16.073 -3.429 1.00 83.44 163 ASP A CA 1
ATOM 1275 C C . ASP A 1 163 ? 16.365 15.193 -2.693 1.00 83.44 163 ASP A C 1
ATOM 1277 O O . ASP A 1 163 ? 16.520 13.967 -2.634 1.00 83.44 163 ASP A O 1
ATOM 1281 N N . THR A 1 164 ? 15.269 15.781 -2.197 1.00 87.31 164 THR A N 1
ATOM 1282 C CA . THR A 1 164 ? 14.144 15.052 -1.599 1.00 87.31 164 THR A CA 1
ATOM 1283 C C . THR A 1 164 ? 13.556 14.067 -2.612 1.00 87.31 164 THR A C 1
ATOM 1285 O O . THR A 1 164 ? 13.409 14.398 -3.789 1.00 87.31 164 THR A O 1
ATOM 1288 N N . LEU A 1 165 ? 13.194 12.857 -2.167 1.00 87.19 165 LEU A N 1
ATOM 1289 C CA . LEU A 1 165 ? 12.487 11.886 -3.009 1.00 87.19 165 LEU A CA 1
ATOM 1290 C C . LEU A 1 165 ? 11.108 12.431 -3.407 1.00 87.19 165 LEU A C 1
ATOM 1292 O O . LEU A 1 165 ? 10.333 12.873 -2.558 1.00 87.19 165 LEU A O 1
ATOM 1296 N N . VAL A 1 166 ? 10.802 12.391 -4.701 1.00 86.81 166 VAL A N 1
ATOM 1297 C CA . VAL A 1 166 ? 9.531 12.844 -5.275 1.00 86.81 166 VAL A CA 1
ATOM 1298 C C . VAL A 1 166 ? 8.939 11.678 -6.051 1.00 86.81 166 VAL A C 1
ATOM 1300 O O . VAL A 1 166 ? 9.065 11.620 -7.268 1.00 86.81 166 VAL A O 1
ATOM 1303 N N . GLY A 1 167 ? 8.348 10.726 -5.328 1.00 86.31 167 GLY A N 1
ATOM 1304 C CA . GLY A 1 167 ? 7.878 9.461 -5.889 1.00 86.31 167 GLY A CA 1
ATOM 1305 C C . GLY A 1 167 ? 9.010 8.603 -6.464 1.00 86.31 167 GLY A C 1
ATOM 1306 O O . GLY A 1 167 ? 10.200 8.836 -6.230 1.00 86.31 167 GLY A O 1
ATOM 1307 N N . SER A 1 168 ? 8.643 7.596 -7.252 1.00 89.69 168 SER A N 1
ATOM 1308 C CA . SER A 1 168 ? 9.583 6.672 -7.892 1.00 89.69 168 SER A CA 1
ATOM 1309 C C . SER A 1 168 ? 9.507 6.715 -9.424 1.00 89.69 168 SER A C 1
ATOM 1311 O O . SER A 1 168 ? 8.684 7.412 -10.027 1.00 89.69 168 SER A O 1
ATOM 1313 N N . CYS A 1 169 ? 10.378 5.935 -10.067 1.00 90.50 169 CYS A N 1
ATOM 1314 C CA . CYS A 1 169 ? 10.200 5.508 -11.459 1.00 90.50 169 CYS A CA 1
ATOM 1315 C C . CYS A 1 169 ? 10.154 3.973 -11.590 1.00 90.50 169 CYS A C 1
ATOM 1317 O O . CYS A 1 169 ? 10.458 3.404 -12.643 1.00 90.50 169 CYS A O 1
ATOM 1319 N N . CYS A 1 170 ? 9.798 3.300 -10.493 1.00 92.25 170 CYS A N 1
ATOM 1320 C CA . CYS A 1 170 ? 9.709 1.851 -10.375 1.00 92.25 170 CYS A CA 1
ATOM 1321 C C . CYS A 1 170 ? 8.435 1.320 -11.051 1.00 92.25 170 CYS A C 1
ATOM 1323 O O . CYS A 1 170 ? 7.371 1.939 -10.985 1.00 92.25 170 CYS A O 1
ATOM 1325 N N . THR A 1 171 ? 8.519 0.156 -11.695 1.00 93.19 171 THR A N 1
ATOM 1326 C CA . THR A 1 171 ? 7.357 -0.532 -12.275 1.00 93.19 171 THR A CA 1
ATOM 1327 C C . THR A 1 171 ? 6.868 -1.653 -11.359 1.00 93.19 171 THR A C 1
ATOM 1329 O O . THR A 1 171 ? 7.634 -2.206 -10.575 1.00 93.19 171 THR A O 1
ATOM 1332 N N . MET A 1 172 ? 5.613 -2.087 -11.517 1.00 96.12 172 MET A N 1
ATOM 1333 C CA . MET A 1 172 ? 5.098 -3.261 -10.790 1.00 96.12 172 MET A CA 1
ATOM 1334 C C . MET A 1 172 ? 5.929 -4.533 -11.038 1.00 96.12 172 MET A C 1
ATOM 1336 O O . MET A 1 172 ? 6.011 -5.391 -10.163 1.00 96.12 172 MET A O 1
ATOM 1340 N N . LEU A 1 173 ? 6.575 -4.650 -12.207 1.00 95.19 173 LEU A N 1
ATOM 1341 C CA . LEU A 1 173 ? 7.461 -5.773 -12.520 1.00 95.19 173 LEU A CA 1
ATOM 1342 C C . LEU A 1 173 ? 8.763 -5.720 -11.707 1.00 95.19 173 LEU A C 1
ATOM 1344 O O . LEU A 1 173 ? 9.248 -6.758 -11.268 1.00 95.19 173 LEU A O 1
ATOM 1348 N N . ASP A 1 174 ? 9.314 -4.527 -11.478 1.00 94.31 174 ASP A N 1
ATOM 1349 C CA . ASP A 1 174 ? 10.492 -4.361 -10.623 1.00 94.31 174 ASP A CA 1
ATOM 1350 C C . ASP A 1 174 ? 10.168 -4.734 -9.175 1.00 94.31 174 ASP A C 1
ATOM 1352 O O . ASP A 1 174 ? 10.922 -5.475 -8.548 1.00 94.31 174 ASP A O 1
ATOM 1356 N N . ILE A 1 175 ? 9.008 -4.293 -8.674 1.00 97.38 175 ILE A N 1
ATOM 1357 C CA . ILE A 1 175 ? 8.526 -4.655 -7.336 1.00 97.38 175 ILE A CA 1
ATOM 1358 C C . ILE A 1 175 ? 8.370 -6.171 -7.218 1.00 97.38 175 ILE A C 1
ATOM 1360 O O . ILE A 1 175 ? 8.867 -6.771 -6.266 1.00 97.38 175 ILE A O 1
ATOM 1364 N N . PHE A 1 176 ? 7.713 -6.803 -8.193 1.00 98.00 176 PHE A N 1
ATOM 1365 C CA . PHE A 1 176 ? 7.561 -8.253 -8.231 1.00 98.00 176 PHE A CA 1
ATOM 1366 C C . PHE A 1 176 ? 8.921 -8.962 -8.167 1.00 98.00 176 PHE A C 1
ATOM 1368 O O . PHE A 1 176 ? 9.121 -9.832 -7.322 1.00 98.00 176 PHE A O 1
ATOM 1375 N N . ASN A 1 177 ? 9.887 -8.539 -8.985 1.00 96.00 177 ASN A N 1
ATOM 1376 C CA . ASN A 1 177 ? 11.230 -9.115 -8.980 1.00 96.00 177 ASN A CA 1
ATOM 1377 C C . ASN A 1 177 ? 11.941 -8.935 -7.631 1.00 96.00 177 ASN A C 1
ATOM 1379 O O . ASN A 1 177 ? 12.598 -9.869 -7.172 1.00 96.00 177 ASN A O 1
ATOM 1383 N N . SER A 1 178 ? 11.796 -7.781 -6.975 1.00 96.75 178 SER A N 1
ATOM 1384 C CA . SER A 1 178 ? 12.342 -7.544 -5.632 1.00 96.75 178 SER A CA 1
ATOM 1385 C C . SER A 1 178 ? 11.699 -8.459 -4.586 1.00 96.75 178 SER A C 1
ATOM 1387 O O . SER A 1 178 ? 12.399 -9.046 -3.759 1.00 96.75 178 SER A O 1
ATOM 1389 N N . LEU A 1 179 ? 10.377 -8.646 -4.641 1.00 98.06 179 LEU A N 1
ATOM 1390 C CA . LEU A 1 179 ? 9.666 -9.533 -3.719 1.00 98.06 179 LEU A CA 1
ATOM 1391 C C . LEU A 1 179 ? 10.176 -10.973 -3.823 1.00 98.06 179 LEU A C 1
ATOM 1393 O O . LEU A 1 179 ? 10.488 -11.585 -2.801 1.00 98.06 179 LEU A O 1
ATOM 1397 N N . ILE A 1 180 ? 10.307 -11.498 -5.042 1.00 97.12 180 ILE A N 1
ATOM 1398 C CA . ILE A 1 180 ? 10.744 -12.881 -5.254 1.00 97.12 180 ILE A CA 1
ATOM 1399 C C . ILE A 1 180 ? 12.238 -13.044 -4.958 1.00 97.12 180 ILE A C 1
ATOM 1401 O O . ILE A 1 180 ? 12.609 -13.894 -4.153 1.00 97.12 180 ILE A O 1
ATOM 1405 N N . ASN A 1 181 ? 13.095 -12.221 -5.567 1.00 95.69 181 ASN A N 1
ATOM 1406 C CA . ASN A 1 181 ? 14.540 -12.472 -5.600 1.00 95.69 181 ASN A CA 1
ATOM 1407 C C . ASN A 1 181 ? 15.304 -11.879 -4.407 1.00 95.69 181 ASN A C 1
ATOM 1409 O O . ASN A 1 181 ? 16.362 -12.391 -4.052 1.00 95.69 181 ASN A O 1
ATOM 1413 N N . VAL A 1 182 ? 14.801 -10.799 -3.797 1.00 95.69 182 VAL A N 1
ATOM 1414 C CA . VAL A 1 182 ? 15.471 -10.127 -2.666 1.00 95.69 182 VAL A CA 1
ATOM 1415 C C . VAL A 1 182 ? 14.822 -10.522 -1.343 1.00 95.69 182 VAL A C 1
ATOM 1417 O O . VAL A 1 182 ? 15.508 -10.846 -0.375 1.00 95.69 182 VAL A O 1
ATOM 1420 N N . LEU A 1 183 ? 13.489 -10.518 -1.290 1.00 97.44 183 LEU A N 1
ATOM 1421 C CA . LEU A 1 183 ? 12.741 -10.736 -0.047 1.00 97.44 183 LEU A CA 1
ATOM 1422 C C . LEU A 1 183 ? 12.299 -12.192 0.164 1.00 97.44 183 LEU A C 1
ATOM 1424 O O . LEU A 1 183 ? 11.842 -12.526 1.268 1.00 97.44 183 LEU A O 1
ATOM 1428 N N . ASN A 1 184 ? 12.492 -13.050 -0.845 1.00 96.75 184 ASN A N 1
ATOM 1429 C CA . ASN A 1 184 ? 12.123 -14.469 -0.851 1.00 96.75 184 ASN A CA 1
ATOM 1430 C C . ASN A 1 184 ? 10.636 -14.691 -0.530 1.00 96.75 184 ASN A C 1
ATOM 1432 O O . ASN A 1 184 ? 10.259 -15.565 0.251 1.00 96.75 184 ASN A O 1
ATOM 1436 N N . VAL A 1 185 ? 9.781 -13.838 -1.090 1.00 98.25 185 VAL A N 1
ATOM 1437 C CA . VAL A 1 185 ? 8.323 -13.906 -0.960 1.00 98.25 185 VAL A CA 1
ATOM 1438 C C . VAL A 1 185 ? 7.804 -15.015 -1.886 1.00 98.25 185 VAL A C 1
ATOM 1440 O O . VAL A 1 185 ? 8.135 -15.007 -3.071 1.00 98.25 185 VAL A O 1
ATOM 1443 N N . PRO A 1 186 ? 6.972 -15.964 -1.412 1.00 97.75 186 PRO A N 1
ATOM 1444 C CA . PRO A 1 186 ? 6.325 -16.932 -2.288 1.00 97.75 186 PRO A CA 1
ATOM 1445 C C . PRO A 1 186 ? 5.476 -16.250 -3.364 1.00 97.75 186 PRO A C 1
ATOM 1447 O O . PRO A 1 186 ? 4.762 -15.286 -3.098 1.00 97.75 186 PRO A O 1
ATOM 1450 N N . VAL A 1 187 ? 5.487 -16.788 -4.579 1.00 96.75 187 VAL A N 1
ATOM 1451 C CA . VAL A 1 187 ? 4.904 -16.127 -5.759 1.00 96.75 187 VAL A CA 1
ATOM 1452 C C . VAL A 1 187 ? 3.418 -15.817 -5.621 1.00 96.75 187 VAL A C 1
ATOM 1454 O O . VAL A 1 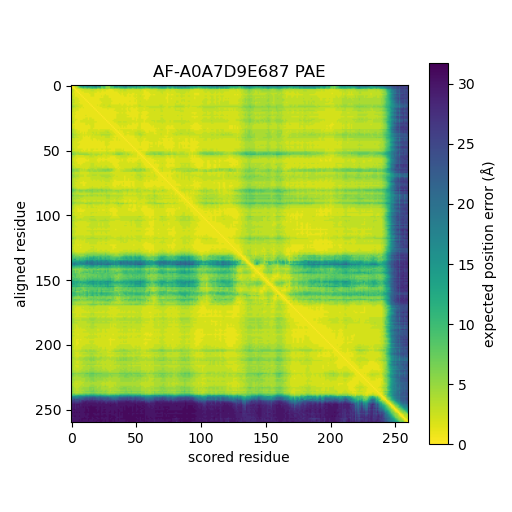187 ? 3.007 -14.686 -5.868 1.00 96.75 187 VAL A O 1
ATOM 1457 N N . GLY A 1 188 ? 2.605 -16.783 -5.178 1.00 97.25 188 GLY A N 1
ATOM 1458 C CA . GLY A 1 188 ? 1.166 -16.552 -4.994 1.00 97.25 188 GLY A CA 1
ATOM 1459 C C . GLY A 1 188 ? 0.888 -15.435 -3.988 1.00 97.25 188 GLY A C 1
ATOM 1460 O O . GLY A 1 188 ? -0.031 -14.638 -4.148 1.00 97.25 188 GLY A O 1
ATOM 1461 N N . LYS A 1 189 ? 1.758 -15.310 -2.990 1.00 98.50 189 LYS A N 1
ATOM 1462 C CA . LYS A 1 189 ? 1.686 -14.252 -2.004 1.00 98.50 189 LYS A CA 1
ATOM 1463 C C . LYS A 1 189 ? 2.205 -12.896 -2.512 1.00 98.50 189 LYS A C 1
ATOM 1465 O O . LYS A 1 189 ? 1.676 -11.864 -2.112 1.00 98.50 189 LYS A O 1
ATOM 1470 N N . ALA A 1 190 ? 3.181 -12.877 -3.420 1.00 98.31 190 ALA A N 1
ATOM 1471 C CA . ALA A 1 190 ? 3.554 -11.656 -4.131 1.00 98.31 190 ALA A CA 1
ATOM 1472 C C . ALA A 1 190 ? 2.366 -11.132 -4.957 1.00 98.31 190 ALA A C 1
ATOM 1474 O O . ALA A 1 190 ? 2.005 -9.968 -4.828 1.00 98.31 19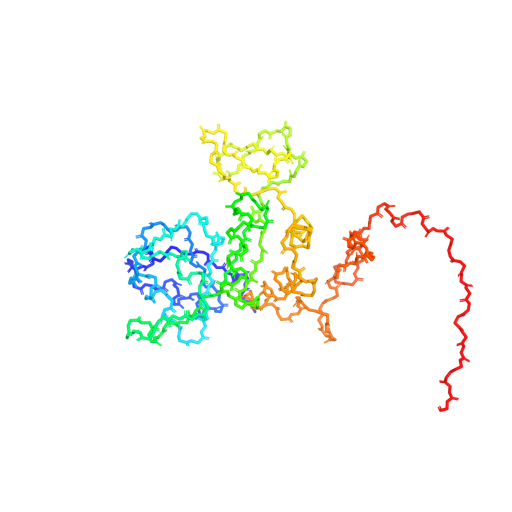0 ALA A O 1
ATOM 1475 N N . PHE A 1 191 ? 1.687 -11.991 -5.727 1.00 97.94 191 PHE A N 1
ATOM 1476 C CA . PHE A 1 191 ? 0.494 -11.585 -6.485 1.00 97.94 191 PHE A CA 1
ATOM 1477 C C . PHE A 1 191 ? -0.682 -11.170 -5.599 1.00 97.94 191 PHE A C 1
ATOM 1479 O O . PHE A 1 191 ? -1.391 -10.231 -5.958 1.00 97.94 191 PHE A O 1
ATOM 1486 N N . MET A 1 192 ? -0.843 -11.785 -4.425 1.00 98.56 192 MET A N 1
ATOM 1487 C CA . MET A 1 192 ? -1.804 -11.321 -3.422 1.00 98.56 192 MET A CA 1
ATOM 1488 C C . MET A 1 192 ? -1.559 -9.842 -3.075 1.00 98.56 192 MET A C 1
ATOM 1490 O O . MET A 1 192 ? -2.472 -9.030 -3.169 1.00 98.56 192 MET A O 1
ATOM 1494 N N . MET A 1 193 ? -0.315 -9.456 -2.776 1.00 98.75 193 MET A N 1
ATOM 1495 C CA . MET A 1 193 ? 0.024 -8.073 -2.405 1.00 98.75 193 MET A CA 1
ATOM 1496 C C . MET A 1 193 ? 0.109 -7.097 -3.595 1.00 98.75 193 MET A C 1
ATOM 1498 O O . MET A 1 193 ? 0.026 -5.887 -3.397 1.00 98.75 193 MET A O 1
ATOM 1502 N N . LEU A 1 194 ? 0.273 -7.591 -4.828 1.00 98.44 194 LEU A N 1
ATOM 1503 C CA . LEU A 1 194 ? 0.375 -6.763 -6.041 1.00 98.44 194 LEU A CA 1
ATOM 1504 C C . LEU A 1 194 ? -0.934 -6.633 -6.830 1.00 98.44 194 LEU A C 1
ATOM 1506 O O . LEU A 1 194 ? -1.025 -5.769 -7.700 1.00 98.44 194 LEU A O 1
ATOM 1510 N N . SER A 1 195 ? -1.921 -7.497 -6.582 1.00 98.31 195 SER A N 1
ATOM 1511 C CA . SER A 1 195 ? -3.144 -7.568 -7.388 1.00 98.31 195 SER A CA 1
ATOM 1512 C C . SER A 1 195 ? -4.398 -7.737 -6.534 1.00 98.31 195 SER A C 1
ATOM 1514 O O . SER A 1 195 ? -5.232 -6.833 -6.502 1.00 98.31 195 SER A O 1
ATOM 1516 N N . GLU A 1 196 ? -4.511 -8.842 -5.795 1.00 98.50 196 GLU A N 1
ATOM 1517 C CA . GLU A 1 196 ? -5.717 -9.176 -5.026 1.00 98.50 196 GLU A CA 1
ATOM 1518 C C . GLU A 1 196 ? -6.012 -8.139 -3.937 1.00 98.50 196 GLU A C 1
ATOM 1520 O O . GLU A 1 196 ? -7.115 -7.596 -3.863 1.00 98.50 196 GLU A O 1
ATOM 1525 N N . ASN A 1 197 ? -5.014 -7.822 -3.114 1.00 98.56 197 ASN A N 1
ATOM 1526 C CA . ASN A 1 197 ? -5.155 -6.891 -2.004 1.00 98.56 197 ASN A CA 1
ATOM 1527 C C . ASN A 1 197 ? -5.453 -5.465 -2.480 1.00 98.56 197 ASN A C 1
ATOM 1529 O O . ASN A 1 197 ? -6.468 -4.933 -2.035 1.00 98.56 197 ASN A O 1
ATOM 1533 N N . PRO A 1 198 ? -4.686 -4.851 -3.411 1.00 97.88 198 PRO A N 1
ATOM 1534 C CA . PRO A 1 198 ? -5.044 -3.543 -3.957 1.00 97.88 198 PRO A CA 1
ATOM 1535 C C . PRO A 1 198 ? -6.464 -3.496 -4.535 1.00 97.88 198 PRO A C 1
ATOM 1537 O O . PRO A 1 198 ? -7.198 -2.541 -4.277 1.00 97.88 198 PRO A O 1
ATOM 1540 N N . ALA A 1 199 ? -6.887 -4.535 -5.269 1.00 97.69 199 ALA A N 1
ATOM 1541 C CA . ALA A 1 199 ? -8.244 -4.617 -5.803 1.00 97.69 199 ALA A CA 1
ATOM 1542 C C . ALA A 1 199 ? -9.288 -4.647 -4.679 1.00 97.69 199 ALA A C 1
ATOM 1544 O O . ALA A 1 199 ? -10.246 -3.873 -4.706 1.00 97.69 199 ALA A O 1
ATOM 1545 N N . ARG A 1 200 ? -9.080 -5.474 -3.649 1.00 97.31 200 ARG A N 1
ATOM 1546 C CA . ARG A 1 200 ? -9.978 -5.560 -2.491 1.00 97.31 200 ARG A CA 1
ATOM 1547 C C . ARG A 1 200 ? -10.021 -4.262 -1.689 1.00 97.31 200 ARG A C 1
ATOM 1549 O O . ARG A 1 200 ? -11.112 -3.808 -1.351 1.00 97.31 200 ARG A O 1
ATOM 1556 N N . PHE A 1 201 ? -8.874 -3.638 -1.424 1.00 96.50 201 PHE A N 1
ATOM 1557 C CA . PHE A 1 201 ? -8.789 -2.362 -0.707 1.00 96.50 201 PHE A CA 1
ATOM 1558 C C . PHE A 1 201 ? -9.539 -1.268 -1.472 1.00 96.50 201 PHE A C 1
ATOM 1560 O O . PHE A 1 201 ? -10.344 -0.549 -0.893 1.00 96.50 201 PHE A O 1
ATOM 1567 N N . ALA A 1 202 ? -9.376 -1.208 -2.795 1.00 95.31 202 ALA A N 1
ATOM 1568 C CA . ALA A 1 202 ? -10.088 -0.268 -3.659 1.00 95.31 202 ALA A CA 1
ATOM 1569 C C . ALA A 1 202 ? -11.539 -0.684 -3.994 1.00 95.31 202 ALA A C 1
ATOM 1571 O O . ALA A 1 202 ? -12.213 0.013 -4.761 1.00 95.31 202 ALA A O 1
ATOM 1572 N N . LYS A 1 203 ? -12.037 -1.796 -3.427 1.00 94.12 203 LYS A N 1
ATOM 1573 C CA . LYS A 1 203 ? -13.383 -2.358 -3.652 1.00 94.12 203 LYS A CA 1
ATOM 1574 C C . LYS A 1 203 ? -13.678 -2.623 -5.140 1.00 94.12 203 LYS A C 1
ATOM 1576 O O . LYS A 1 203 ? -14.764 -2.326 -5.641 1.00 94.12 203 LYS A O 1
ATOM 1581 N N . LEU A 1 204 ? -12.686 -3.145 -5.860 1.00 94.88 204 LEU A N 1
ATOM 1582 C CA . LEU A 1 204 ? -12.754 -3.527 -7.269 1.00 94.88 204 LEU A CA 1
ATOM 1583 C C . LEU A 1 204 ? -13.026 -5.032 -7.389 1.00 94.88 204 LEU A C 1
ATOM 1585 O O . LEU A 1 204 ? -12.116 -5.849 -7.310 1.00 94.88 204 LEU A O 1
ATOM 1589 N N . ASN A 1 205 ? -14.289 -5.400 -7.594 1.00 93.56 205 ASN A N 1
ATOM 1590 C CA . ASN A 1 205 ? -14.713 -6.805 -7.512 1.00 93.56 205 ASN A CA 1
ATOM 1591 C C . ASN A 1 205 ? -14.360 -7.648 -8.752 1.00 93.56 205 ASN A C 1
ATOM 1593 O O . ASN A 1 205 ? -14.231 -8.866 -8.644 1.00 93.56 205 ASN A O 1
ATOM 1597 N N . ASN A 1 206 ? -14.193 -7.015 -9.917 1.00 96.25 206 ASN A N 1
ATOM 1598 C CA . ASN A 1 206 ? -14.017 -7.714 -11.197 1.00 96.25 206 ASN A CA 1
ATOM 1599 C C . ASN A 1 206 ? -12.548 -7.979 -11.559 1.00 96.25 206 ASN A C 1
ATOM 1601 O O . ASN A 1 206 ? -12.273 -8.498 -12.632 1.00 96.25 206 ASN A O 1
ATOM 1605 N N . VAL A 1 207 ? -11.598 -7.621 -10.693 1.00 97.38 207 VAL A N 1
ATOM 1606 C CA . VAL A 1 207 ? -10.153 -7.768 -10.935 1.00 97.38 207 VAL A CA 1
ATOM 1607 C C . VAL A 1 207 ? -9.444 -8.285 -9.681 1.00 97.38 207 VAL A C 1
ATOM 1609 O O . VAL A 1 207 ? -10.063 -8.461 -8.633 1.00 97.38 207 VAL A O 1
ATOM 1612 N N . GLY A 1 208 ? -8.140 -8.546 -9.789 1.00 96.81 208 GLY A N 1
ATOM 1613 C CA . GLY A 1 208 ? -7.274 -8.916 -8.663 1.00 96.81 208 GLY A CA 1
ATOM 1614 C C . GLY A 1 208 ? -7.023 -10.418 -8.506 1.00 96.81 208 GLY A C 1
ATOM 1615 O O . GLY A 1 208 ? -5.999 -10.804 -7.951 1.00 96.81 208 GLY A O 1
ATOM 1616 N N . THR A 1 209 ? -7.911 -11.267 -9.029 1.00 97.75 209 THR A N 1
ATOM 1617 C CA . THR A 1 209 ? -7.773 -12.734 -9.013 1.00 97.75 209 THR A CA 1
ATOM 1618 C C . THR A 1 209 ? -8.243 -13.349 -10.331 1.00 97.75 209 THR A C 1
ATOM 1620 O O . THR A 1 209 ? -8.934 -12.703 -11.121 1.00 97.75 209 THR A O 1
ATOM 1623 N N . ILE A 1 210 ? -7.864 -14.607 -10.572 1.00 97.44 210 ILE A N 1
ATOM 1624 C CA . ILE A 1 210 ? -8.273 -15.372 -11.755 1.00 97.44 210 ILE A CA 1
ATOM 1625 C C . ILE A 1 210 ? -9.463 -16.249 -11.367 1.00 97.44 210 ILE A C 1
ATOM 1627 O O . ILE A 1 210 ? -9.293 -17.340 -10.828 1.00 97.44 210 ILE A O 1
ATOM 1631 N N . GLU A 1 211 ? -10.667 -15.757 -11.640 1.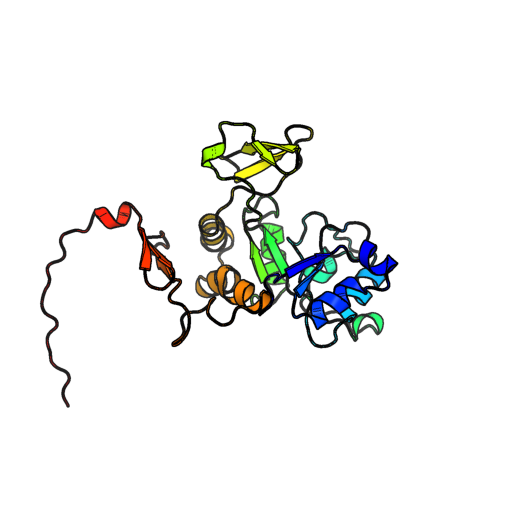00 97.19 211 GLU A N 1
ATOM 1632 C CA . GLU A 1 211 ? -11.930 -16.428 -11.328 1.00 97.19 211 GLU A CA 1
ATOM 1633 C C . GLU A 1 211 ? -12.921 -16.258 -12.483 1.00 97.19 211 GLU A C 1
ATOM 1635 O O . GLU A 1 211 ? -12.903 -15.255 -13.202 1.00 97.19 211 GLU A O 1
ATOM 1640 N N . VAL A 1 212 ? -13.810 -17.239 -12.660 1.00 97.44 212 VAL A N 1
ATOM 1641 C CA . VAL A 1 212 ? -14.877 -17.162 -13.667 1.00 97.44 212 VAL A CA 1
ATOM 1642 C C . VAL A 1 212 ? -15.767 -15.950 -13.378 1.00 97.44 212 VAL A C 1
ATOM 1644 O O . VAL A 1 212 ? -16.233 -15.769 -12.257 1.00 97.44 212 VAL A O 1
ATOM 1647 N N . GLY A 1 213 ? -16.012 -15.130 -14.402 1.00 96.81 213 GLY A N 1
ATOM 1648 C CA . GLY A 1 213 ? -16.837 -13.920 -14.308 1.00 96.81 213 GLY A CA 1
ATOM 1649 C C . GLY A 1 213 ? -16.066 -12.622 -14.041 1.00 96.81 213 GLY A C 1
ATOM 1650 O O . GLY A 1 213 ? -16.678 -11.558 -14.093 1.00 96.81 213 GLY A O 1
ATOM 1651 N N . LYS A 1 214 ? -14.749 -12.683 -13.796 1.00 98.06 214 LYS A N 1
ATOM 1652 C CA . LYS A 1 214 ? -13.874 -11.503 -13.677 1.00 98.06 214 LYS A CA 1
ATOM 1653 C C . LYS A 1 214 ? -13.292 -11.072 -15.027 1.00 98.06 214 LYS A C 1
ATOM 1655 O O . LYS A 1 214 ? -13.260 -11.850 -15.982 1.00 98.06 214 LYS A O 1
ATOM 1660 N N . ASP A 1 215 ? -12.816 -9.831 -15.091 1.00 98.06 215 ASP A N 1
ATOM 1661 C CA . ASP A 1 215 ? -12.188 -9.272 -16.286 1.00 98.06 215 ASP A CA 1
ATOM 1662 C C . ASP A 1 215 ? -10.887 -10.025 -16.593 1.00 98.06 215 ASP A C 1
ATOM 1664 O O . ASP A 1 215 ? -10.075 -10.301 -15.705 1.00 98.06 215 ASP A O 1
ATOM 1668 N N . ALA A 1 216 ? -10.648 -10.329 -17.871 1.00 97.81 216 ALA A N 1
ATOM 1669 C CA . ALA A 1 216 ? -9.464 -11.061 -18.325 1.00 97.81 216 ALA A CA 1
ATOM 1670 C C . ALA A 1 216 ? -8.214 -10.156 -18.406 1.00 97.81 216 ALA A C 1
ATOM 1672 O O . ALA A 1 216 ? -7.579 -10.019 -19.457 1.00 97.81 216 ALA A O 1
ATOM 1673 N N . ASN A 1 217 ? -7.876 -9.544 -17.270 1.00 97.88 217 ASN A N 1
ATOM 1674 C CA . ASN A 1 217 ? -6.691 -8.728 -17.033 1.00 97.88 217 ASN A CA 1
ATOM 1675 C C . ASN A 1 217 ? -5.580 -9.613 -16.460 1.00 97.88 217 ASN A C 1
ATOM 1677 O O . ASN A 1 217 ? -5.557 -9.908 -15.266 1.00 97.88 217 ASN A O 1
ATOM 1681 N N . LEU A 1 218 ? -4.681 -10.086 -17.326 1.00 97.75 218 LEU A N 1
ATOM 1682 C CA . LEU A 1 218 ? -3.749 -11.170 -17.007 1.00 97.75 218 LEU A CA 1
ATOM 1683 C C . LEU A 1 218 ? -2.304 -10.793 -17.315 1.00 97.75 218 LEU A C 1
ATOM 1685 O O . LEU A 1 218 ? -2.005 -10.095 -18.284 1.00 97.75 218 LEU A O 1
ATOM 1689 N N . VAL A 1 219 ? -1.388 -11.347 -16.529 1.00 96.75 219 VAL A N 1
ATOM 1690 C CA . VAL A 1 219 ? 0.055 -11.306 -16.773 1.00 96.75 219 VAL A CA 1
ATOM 1691 C C . VAL A 1 219 ? 0.566 -12.734 -16.911 1.00 96.75 219 VAL A C 1
ATOM 1693 O O . VAL A 1 219 ? 0.256 -13.598 -16.097 1.00 96.75 219 VAL A O 1
ATOM 1696 N N . MET A 1 220 ? 1.320 -13.000 -17.973 1.00 96.19 220 MET A N 1
ATOM 1697 C CA . MET A 1 220 ? 1.883 -14.318 -18.253 1.00 96.19 220 MET A CA 1
ATOM 1698 C C . MET A 1 220 ? 3.392 -14.266 -18.076 1.00 96.19 220 MET A C 1
ATOM 1700 O O . MET A 1 220 ? 4.051 -13.433 -18.699 1.00 96.19 220 MET A O 1
ATOM 1704 N N . PHE A 1 221 ? 3.924 -15.194 -17.290 1.00 95.31 221 PHE A N 1
ATOM 1705 C CA . PHE A 1 221 ? 5.348 -15.351 -17.019 1.00 95.31 221 PHE A CA 1
ATOM 1706 C C . PHE A 1 221 ? 5.858 -16.706 -17.523 1.00 95.31 221 PHE A C 1
ATOM 1708 O O . PHE A 1 221 ? 5.070 -17.636 -17.700 1.00 95.31 221 PHE A O 1
ATOM 1715 N N . ASP A 1 222 ? 7.166 -16.815 -17.756 1.00 93.94 222 ASP A N 1
ATOM 1716 C CA . ASP A 1 222 ? 7.827 -18.112 -17.926 1.00 93.94 222 ASP A CA 1
ATOM 1717 C C . ASP A 1 222 ? 8.168 -18.760 -16.565 1.00 93.94 222 ASP A C 1
ATOM 1719 O O . ASP A 1 222 ? 7.878 -18.213 -15.501 1.00 93.94 222 ASP A O 1
ATOM 1723 N N . HIS A 1 223 ? 8.793 -19.940 -16.593 1.00 91.38 223 HIS A N 1
ATOM 1724 C CA . HIS A 1 223 ? 9.182 -20.688 -15.389 1.00 91.38 223 HIS A CA 1
ATOM 1725 C C . HIS A 1 223 ? 10.257 -19.994 -14.537 1.00 91.38 223 HIS A C 1
ATOM 1727 O O . HIS A 1 223 ? 10.423 -20.347 -13.374 1.00 91.38 223 HIS A O 1
ATOM 1733 N N . ASN A 1 224 ? 10.969 -19.015 -15.100 1.00 90.56 224 ASN A N 1
ATOM 1734 C CA . ASN A 1 224 ? 11.955 -18.194 -14.395 1.00 90.56 224 ASN A CA 1
ATOM 1735 C C . ASN A 1 224 ? 11.367 -16.837 -13.984 1.00 90.56 224 ASN A C 1
ATOM 1737 O O . ASN A 1 224 ? 12.108 -15.922 -13.633 1.00 90.56 224 ASN A O 1
ATOM 1741 N N . TYR A 1 225 ? 10.044 -16.688 -14.069 1.00 92.25 225 TYR A N 1
ATOM 1742 C CA . TYR A 1 225 ? 9.323 -15.454 -13.799 1.00 92.25 225 TYR A CA 1
ATOM 1743 C C . TYR A 1 225 ? 9.743 -14.261 -14.671 1.00 92.25 225 TYR A C 1
ATOM 1745 O O . TYR A 1 225 ? 9.580 -13.105 -14.278 1.00 92.25 225 TYR A O 1
ATOM 1753 N N . ASN A 1 226 ? 10.196 -14.508 -15.904 1.00 92.44 226 ASN A N 1
ATOM 1754 C CA . ASN A 1 226 ? 10.309 -13.446 -16.900 1.00 92.44 226 ASN A CA 1
ATOM 1755 C C . ASN A 1 226 ? 8.934 -13.157 -17.501 1.00 92.44 226 ASN A C 1
ATOM 1757 O O . ASN A 1 226 ? 8.235 -14.069 -17.952 1.00 92.44 226 ASN A O 1
ATOM 1761 N N . LEU A 1 227 ? 8.549 -11.880 -17.555 1.00 94.50 227 LEU A N 1
ATOM 1762 C CA . LEU A 1 227 ? 7.298 -11.469 -18.185 1.00 94.50 227 LEU A CA 1
ATOM 1763 C C . LEU A 1 227 ? 7.299 -11.879 -19.667 1.00 94.50 227 LEU A C 1
ATOM 1765 O O . LEU A 1 227 ? 8.250 -11.630 -20.405 1.00 94.50 227 LEU A O 1
ATOM 1769 N N . MET A 1 228 ? 6.215 -12.496 -20.123 1.00 96.69 228 MET A N 1
ATOM 1770 C CA . MET A 1 228 ? 6.023 -12.922 -21.508 1.00 96.69 228 MET A CA 1
ATOM 1771 C C . MET A 1 228 ? 4.993 -12.051 -22.217 1.00 96.69 228 MET A C 1
ATOM 1773 O O . MET A 1 228 ? 5.258 -11.544 -23.312 1.00 96.69 228 MET A O 1
ATOM 1777 N N . LYS A 1 229 ? 3.811 -11.900 -21.610 1.00 97.56 229 LYS A N 1
ATOM 1778 C CA . LYS A 1 229 ? 2.657 -11.206 -22.193 1.00 97.56 229 LYS A CA 1
ATOM 1779 C C . LYS A 1 229 ? 1.813 -10.541 -21.113 1.00 97.56 229 LYS A C 1
ATOM 1781 O O . LYS A 1 229 ? 1.783 -11.016 -19.980 1.00 97.56 229 LYS A O 1
ATOM 1786 N N . THR A 1 230 ? 1.079 -9.502 -21.493 1.00 97.62 230 THR A N 1
ATOM 1787 C CA . THR A 1 230 ? -0.038 -8.979 -20.696 1.00 97.62 230 THR A CA 1
ATOM 1788 C C . THR A 1 230 ? -1.308 -8.953 -21.530 1.00 97.62 230 THR A C 1
ATOM 1790 O O . THR A 1 230 ? -1.261 -8.806 -22.757 1.00 97.62 230 THR A O 1
ATOM 1793 N N . PHE A 1 231 ? -2.440 -9.098 -20.857 1.00 98.19 231 PHE A N 1
ATOM 1794 C CA . PHE A 1 231 ? -3.770 -9.035 -21.432 1.00 98.19 231 PHE A CA 1
ATOM 1795 C C . PHE A 1 231 ? -4.588 -8.003 -20.665 1.00 98.19 231 PHE A C 1
ATOM 1797 O O . PHE A 1 231 ? -4.505 -7.954 -19.440 1.00 98.19 231 PHE A O 1
ATOM 1804 N N . VAL A 1 232 ? -5.350 -7.192 -21.395 1.00 98.00 232 VAL A N 1
ATOM 1805 C CA . VAL A 1 232 ? -6.319 -6.238 -20.854 1.00 98.00 232 VAL A CA 1
ATOM 1806 C C . VAL A 1 232 ? -7.658 -6.523 -21.517 1.00 98.00 232 VAL A C 1
ATOM 1808 O O . VAL A 1 232 ? -7.731 -6.562 -22.747 1.00 98.00 232 VAL A O 1
ATOM 1811 N N . ASP A 1 233 ? -8.683 -6.802 -20.716 1.00 96.62 233 ASP A N 1
ATOM 1812 C CA . ASP A 1 233 ? -10.016 -7.218 -21.170 1.00 96.62 233 ASP A CA 1
ATOM 1813 C C . ASP A 1 233 ? -9.959 -8.357 -22.208 1.00 96.62 233 ASP A C 1
ATOM 1815 O O . ASP A 1 233 ? -10.610 -8.338 -23.255 1.00 96.62 233 ASP A O 1
ATOM 1819 N N . GLY A 1 234 ? -9.087 -9.341 -21.955 1.00 96.88 234 GLY A N 1
ATOM 1820 C CA . GLY A 1 234 ? -8.883 -10.510 -22.815 1.00 96.88 234 GLY A CA 1
ATOM 1821 C C . GLY A 1 234 ? -8.060 -10.249 -24.079 1.00 96.88 234 GLY A C 1
ATOM 1822 O O . GLY A 1 234 ? -7.752 -11.184 -24.818 1.00 96.88 234 GLY A O 1
ATOM 1823 N N . ARG A 1 235 ? -7.649 -9.004 -24.340 1.00 97.94 235 ARG A N 1
ATOM 1824 C CA . ARG A 1 235 ? -6.833 -8.637 -25.504 1.00 97.94 235 ARG A CA 1
ATOM 1825 C C . ARG A 1 235 ? -5.372 -8.517 -25.113 1.00 97.94 235 ARG A C 1
ATOM 1827 O O . ARG A 1 235 ? -5.036 -7.863 -24.133 1.00 97.94 235 ARG A O 1
ATOM 1834 N N . MET A 1 236 ? -4.481 -9.110 -25.903 1.00 97.62 236 MET A N 1
ATOM 1835 C CA . MET A 1 236 ? -3.040 -8.990 -25.677 1.00 97.62 236 MET A CA 1
ATOM 1836 C C . MET A 1 236 ? -2.602 -7.526 -25.832 1.00 97.62 236 MET A C 1
ATOM 1838 O O . MET A 1 236 ? -2.666 -6.974 -26.928 1.00 97.62 236 MET A O 1
ATOM 1842 N N . ALA A 1 237 ? -2.138 -6.924 -24.739 1.00 97.12 237 ALA A N 1
ATOM 1843 C CA . ALA A 1 237 ? -1.701 -5.529 -24.683 1.00 97.12 237 ALA A CA 1
ATOM 1844 C C . ALA A 1 237 ? -0.175 -5.392 -24.804 1.00 97.12 237 ALA A C 1
ATOM 1846 O O . ALA A 1 237 ? 0.331 -4.383 -25.293 1.00 97.12 237 ALA A O 1
ATOM 1847 N N . PHE A 1 238 ? 0.571 -6.422 -24.400 1.00 95.81 238 PHE A N 1
ATOM 1848 C CA . PHE A 1 238 ? 2.029 -6.446 -24.470 1.00 95.81 238 PHE A CA 1
ATOM 1849 C C . PHE A 1 238 ? 2.555 -7.858 -24.732 1.00 95.81 238 PHE A C 1
ATOM 1851 O O . PHE A 1 238 ? 1.968 -8.851 -24.297 1.00 95.81 238 PHE A O 1
ATOM 1858 N N . ARG A 1 239 ? 3.701 -7.948 -25.416 1.00 93.88 239 ARG A N 1
ATOM 1859 C CA . ARG A 1 239 ? 4.460 -9.187 -25.629 1.00 93.88 239 ARG A CA 1
ATOM 1860 C C . ARG A 1 239 ? 5.952 -8.879 -25.673 1.00 93.88 239 ARG A C 1
ATOM 1862 O O . ARG A 1 239 ? 6.377 -8.012 -26.435 1.00 93.88 239 ARG A O 1
ATOM 1869 N N . THR A 1 240 ? 6.756 -9.630 -24.925 1.00 87.81 240 THR A N 1
ATOM 1870 C CA . THR A 1 240 ? 8.214 -9.454 -24.945 1.00 87.81 240 THR A CA 1
ATOM 1871 C C . THR A 1 240 ? 8.850 -10.014 -26.211 1.00 87.81 240 THR A C 1
ATOM 1873 O O . THR A 1 240 ? 8.332 -10.928 -26.862 1.00 87.81 240 THR A O 1
ATOM 1876 N N . SER A 1 241 ? 10.031 -9.495 -26.549 1.00 78.56 241 SER A N 1
ATOM 1877 C CA . SER A 1 241 ? 10.855 -10.004 -27.649 1.00 78.56 241 SER A CA 1
ATOM 1878 C C . SER A 1 241 ? 11.322 -11.449 -27.429 1.00 78.56 241 SER A C 1
ATOM 1880 O O . SER A 1 241 ? 11.516 -12.163 -28.411 1.00 78.56 241 SER A O 1
ATOM 1882 N N . LEU A 1 242 ? 11.416 -11.924 -26.177 1.00 63.22 242 LEU A N 1
ATOM 1883 C CA . LEU A 1 242 ? 11.719 -13.327 -25.845 1.00 63.22 242 LEU A CA 1
ATOM 1884 C C . LEU A 1 242 ? 10.699 -14.287 -26.473 1.00 63.22 242 LEU A C 1
ATOM 1886 O O . LEU A 1 242 ? 11.053 -15.371 -26.931 1.00 63.22 242 LEU A O 1
ATOM 1890 N N . CYS A 1 243 ? 9.446 -13.850 -26.613 1.00 56.31 243 CYS A N 1
ATOM 1891 C CA . CYS A 1 243 ? 8.405 -14.633 -27.265 1.00 56.31 243 CYS A CA 1
ATOM 1892 C C . CYS A 1 243 ? 8.522 -14.668 -28.802 1.00 56.31 243 CYS A C 1
ATOM 1894 O O . CYS A 1 243 ? 7.752 -15.397 -29.422 1.00 56.31 243 CYS A O 1
ATOM 1896 N N . ARG A 1 244 ? 9.409 -13.890 -29.446 1.00 52.12 244 ARG A N 1
ATOM 1897 C CA . ARG A 1 244 ? 9.605 -13.923 -30.914 1.00 52.12 244 ARG A CA 1
ATOM 1898 C C . ARG A 1 244 ? 10.489 -15.088 -31.376 1.00 52.12 244 ARG A C 1
ATOM 1900 O O . ARG A 1 244 ? 10.410 -15.458 -32.537 1.00 52.12 244 ARG A O 1
ATOM 1907 N N . LYS A 1 245 ? 11.299 -15.685 -30.489 1.00 46.97 245 LYS A N 1
ATOM 1908 C CA . LYS A 1 245 ? 12.282 -16.728 -30.851 1.00 46.97 245 LYS A CA 1
ATOM 1909 C C . LYS A 1 245 ? 11.732 -18.161 -30.927 1.00 46.97 245 LYS A C 1
ATOM 1911 O O . LYS A 1 245 ? 12.470 -19.056 -31.317 1.00 46.97 245 LYS A O 1
ATOM 1916 N N . LYS A 1 246 ? 10.456 -18.396 -30.603 1.00 44.44 246 LYS A N 1
ATOM 1917 C CA . LYS A 1 246 ? 9.789 -19.692 -30.822 1.00 44.44 246 LYS A CA 1
ATOM 1918 C C . LYS A 1 246 ? 8.637 -19.531 -31.808 1.00 44.44 246 LYS A C 1
ATOM 1920 O O . LYS A 1 246 ? 7.478 -19.441 -31.421 1.00 44.44 246 LYS 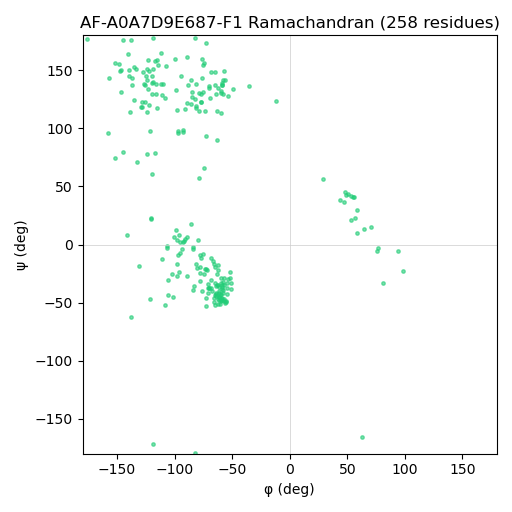A O 1
ATOM 1925 N N . SER A 1 247 ? 8.980 -19.476 -33.087 1.00 45.91 247 SER A N 1
ATOM 1926 C CA . SER A 1 247 ? 8.052 -19.713 -34.191 1.00 45.91 247 SER A CA 1
ATOM 1927 C C . SER A 1 247 ? 8.538 -20.906 -35.007 1.00 45.91 247 SER A C 1
ATOM 1929 O O . SER A 1 247 ? 8.872 -20.731 -36.165 1.00 45.91 247 SER A O 1
ATOM 1931 N N . VAL A 1 248 ? 8.633 -22.077 -34.369 1.00 45.59 248 VAL A N 1
ATOM 1932 C CA . VAL A 1 248 ? 8.318 -23.398 -34.940 1.00 45.59 248 VAL A CA 1
ATOM 1933 C C . VAL A 1 248 ? 8.038 -24.306 -33.738 1.00 45.59 248 VAL A C 1
ATOM 1935 O O . VAL A 1 248 ? 8.956 -24.803 -33.095 1.00 45.59 248 VAL A O 1
ATOM 1938 N N . VAL A 1 249 ? 6.770 -24.468 -33.376 1.00 40.19 249 VAL A N 1
ATOM 1939 C CA . VAL A 1 249 ? 6.313 -25.723 -32.774 1.00 40.19 249 VAL A CA 1
ATOM 1940 C C . VAL A 1 249 ? 5.187 -26.162 -33.684 1.00 40.19 249 VAL A C 1
ATOM 1942 O O . VAL A 1 249 ? 4.212 -25.431 -33.865 1.00 40.19 249 VAL A O 1
ATOM 1945 N N . SER A 1 250 ? 5.432 -27.277 -34.357 1.00 38.84 250 SER A N 1
ATOM 1946 C CA . SER A 1 250 ? 4.485 -27.986 -35.194 1.00 38.84 250 SER A CA 1
ATOM 1947 C C . SER A 1 250 ? 3.177 -28.183 -34.439 1.00 38.84 250 SER A C 1
ATOM 1949 O O . SER A 1 250 ? 3.151 -28.569 -33.273 1.00 38.84 250 SER A O 1
ATOM 1951 N N . THR A 1 251 ? 2.081 -27.901 -35.127 1.00 42.09 251 THR A N 1
ATOM 1952 C CA . THR A 1 251 ? 0.771 -28.446 -34.801 1.00 42.09 251 THR A CA 1
ATOM 1953 C C . THR A 1 251 ? 0.845 -29.962 -34.977 1.00 42.09 251 THR A C 1
ATOM 1955 O O . THR A 1 251 ? 0.620 -30.462 -36.077 1.00 42.09 251 THR A O 1
ATOM 1958 N N . GLU A 1 252 ? 1.203 -30.691 -33.926 1.00 34.97 252 GLU A N 1
ATOM 1959 C CA . GLU A 1 252 ? 0.832 -32.099 -33.817 1.00 34.97 252 GLU A CA 1
ATOM 1960 C C . GLU A 1 252 ? -0.502 -32.163 -33.070 1.00 34.97 252 GLU A C 1
ATOM 1962 O O . GLU A 1 252 ? -0.656 -31.656 -31.961 1.00 34.97 252 GLU A O 1
ATOM 1967 N N . SER A 1 253 ? -1.482 -32.668 -33.816 1.00 34.56 253 SER A N 1
ATOM 1968 C CA . SER A 1 253 ? -2.822 -33.121 -33.454 1.00 34.56 253 SER A CA 1
ATOM 1969 C C . SER A 1 253 ? -3.110 -33.284 -31.959 1.00 34.56 253 SER A C 1
ATOM 1971 O O . SER A 1 253 ? -2.501 -34.106 -31.278 1.00 34.56 253 SER A O 1
ATOM 1973 N N . PHE A 1 254 ? -4.145 -32.579 -31.496 1.00 34.81 254 PHE A N 1
ATOM 1974 C CA . PHE A 1 254 ? -4.964 -33.050 -30.385 1.00 34.81 254 PHE A CA 1
ATOM 1975 C C . PHE A 1 254 ? -5.581 -34.389 -30.799 1.00 34.81 254 PHE A C 1
ATOM 1977 O O . PHE A 1 254 ? -6.370 -34.433 -31.741 1.00 34.81 254 PHE A O 1
ATOM 1984 N N . ASP A 1 255 ? -5.174 -35.463 -30.132 1.00 33.81 255 ASP A N 1
ATOM 1985 C CA . ASP A 1 255 ? -5.781 -36.778 -30.281 1.00 33.81 255 ASP A CA 1
ATOM 1986 C C . ASP A 1 255 ? -7.079 -36.809 -29.459 1.00 33.81 255 ASP A C 1
ATOM 1988 O O . ASP A 1 255 ? -7.076 -36.640 -28.235 1.00 33.81 255 ASP A O 1
ATOM 1992 N N . GLU A 1 256 ? -8.203 -36.945 -30.158 1.00 42.31 256 GLU A N 1
ATOM 1993 C CA . GLU A 1 256 ? -9.532 -37.142 -29.590 1.00 42.31 256 GLU A CA 1
ATOM 1994 C C . GLU A 1 256 ? -9.634 -38.563 -29.028 1.00 42.31 256 GLU A C 1
ATOM 1996 O O . GLU A 1 256 ? -10.001 -39.503 -29.728 1.00 42.31 256 GLU A O 1
ATOM 2001 N N . SER A 1 257 ? -9.354 -38.747 -27.740 1.00 40.28 257 SER A N 1
ATOM 2002 C CA . SER A 1 257 ? -9.767 -39.975 -27.051 1.00 40.28 257 SER A CA 1
ATOM 2003 C C . SER A 1 257 ? -9.991 -39.767 -25.558 1.00 40.28 257 SER A C 1
ATOM 2005 O O . SER A 1 257 ? -9.223 -40.225 -24.729 1.00 40.28 257 SER A O 1
ATOM 2007 N N . PHE A 1 258 ? -11.105 -39.124 -25.204 1.00 33.41 258 PHE A N 1
ATOM 2008 C CA . PHE A 1 258 ? -11.791 -39.400 -23.937 1.00 33.41 258 PHE A CA 1
ATOM 2009 C C . PHE A 1 258 ? -13.307 -39.271 -24.137 1.00 33.41 258 PHE A C 1
ATOM 2011 O O . PHE A 1 258 ? -13.925 -38.260 -23.824 1.00 33.41 258 PHE A O 1
ATOM 2018 N N . ASN A 1 259 ? -13.881 -40.332 -24.706 1.00 34.31 259 ASN A N 1
ATOM 2019 C CA . ASN A 1 259 ? -15.289 -40.692 -24.584 1.00 34.31 259 ASN A CA 1
ATOM 2020 C C . ASN A 1 259 ? -15.340 -42.099 -23.972 1.00 34.31 259 ASN A C 1
ATOM 2022 O O . ASN A 1 259 ? -15.148 -43.078 -24.692 1.00 34.31 259 ASN A O 1
ATOM 2026 N N . MET A 1 260 ? -15.544 -42.171 -22.654 1.00 37.38 260 MET A N 1
ATOM 2027 C CA . MET A 1 260 ? -16.385 -43.131 -21.914 1.00 37.38 260 MET A CA 1
ATOM 2028 C C . MET A 1 260 ? -16.330 -42.812 -20.421 1.00 37.38 260 MET A C 1
ATOM 2030 O O . MET A 1 260 ? -15.211 -42.590 -19.909 1.00 37.38 260 MET A O 1
#

Sequence (260 aa):
MPGLKVMTVSPHVASKTNYQVIKMLHDRGVVPSLGHDRQADEQEIVDALSVSKTQPCHITHLYNVSKFHHRNPGLVNFGLLDSYPSLSKYDDVVAPTVELIGDMIHVHPLAVKLVLSSRSWDQIAFVTDCVAHRSQAHRTITYDGRQIKVDKENNVVKSCDDDTLVGSCCTMLDIFNSLINVLNVPVGKAFMMLSENPARFAKLNNVGTIEVGKDANLVMFDHNYNLMKTFVDGRMAFRTSLCRKKSVVSTESFDESFNM

Organism: Paramuricea clavata (NCBI:txid317549)

Solvent-accessible surface area (backbone atoms only — not comparable to full-atom values): 14668 Å² total; per-residue (Å²): 131,65,93,63,36,68,47,79,41,31,40,54,64,33,53,81,58,73,34,49,67,51,49,52,26,52,78,63,70,21,33,36,16,42,30,76,34,75,74,36,46,57,65,36,46,41,51,58,32,36,70,34,84,82,56,54,33,34,29,47,42,56,66,48,60,38,31,71,43,95,89,63,41,20,59,33,51,57,62,37,30,67,70,75,71,102,44,84,86,43,75,57,48,35,52,43,34,34,27,31,43,42,72,52,66,89,36,46,61,70,60,52,51,46,44,67,71,50,30,63,64,81,45,32,27,53,39,44,60,54,74,49,62,58,89,47,40,89,43,79,43,80,55,96,90,37,54,29,39,38,42,57,92,75,37,38,18,24,32,70,87,76,64,46,77,54,51,18,34,39,47,73,66,54,27,52,49,40,36,43,76,73,68,67,42,57,67,74,59,46,46,35,18,63,28,31,27,49,22,56,70,51,69,39,84,48,48,41,63,96,54,94,91,38,54,42,64,44,78,41,60,49,100,84,68,46,75,40,38,33,28,52,78,67,38,80,75,46,70,42,73,79,66,67,78,69,85,80,77,80,87,73,76,86,78,92,77,88,87,132

Radius of gyration: 21.38 Å; Cα contacts (8 Å, |Δi|>4): 476; chains: 1; bounding box: 41×66×62 Å

Secondary structure (DSSP, 8-state):
--S--EEEE-HHHHHTTTTHHHHHHHHTTPEEEE-S-SS--HHHHHHHHHS-SSS--EETTTTTT----SSS--HHHHHT-SS--S-GGGTTPPPPEEEEETTSSSS-HHHHHHHHHHS-GGGEEEE--B-S-GGGTTS-EEETTEEEEEETTTTEEEETTT--EEEE---HHHHHHHHHHTT---HHHHHIIIIIHHHHHTT-TTSSS--TTS---EEEE-TT--EEEEEETTEEEEE-GGGGS---------------